Protein 8TG4 (pdb70)

Foldseek 3Di:
DDLVVVLVVVCCCQAPNVVQQQWDADQQRKTQLQSNQNSVCVVPPVPDDSVSVVVSCVPPPWNQWDDDVRIIHGLFDHLDHHDHAFDDDDDDQKWKAKAAPVCVVVCLVANAAQPSGQWRKTWRDPVVNPVVRVVVHQKMKMWIFGVVVCVVVPWDFGHRTPTMTTTRGGHSVRGPDIGIDD

Sequence (182 aa):
HMRVRLSKTLAGILRHHPGRYGVRLTREGWARVSEVVEGLRKAGWSWVEEWHIVGVALHDPKGRYELRNGEIRARYGHSIPVNVEPLPGEPPPILYHGTTEEALPLIMERGIMRGRRLKVHLTSSLEDAVSTGRRHGNLVAVLLVDVECLRRRGLKVERMMSKTVYTVDWVPPECIAEVRRES

B-factor: mean 24.04, std 9.33, range [13.18, 64.24]

Structure (mmCIF, N/CA/C/O backbone):
data_8TG4
#
_entry.id   8TG4
#
_cell.length_a   39.844
_cell.length_b   55.701
_cell.length_c   42.249
_cell.angle_alpha   90.000
_cell.angle_beta   97.790
_cell.angle_gamma   90.000
#
_symmetry.space_group_name_H-M   'P 1 21 1'
#
loop_
_entity.id
_entity.type
_entity.pdbx_description
1 polymer "Probable RNA 2'-phosphotransferase"
2 polymer "RNA (5'-R(*UP*GP*UP*A)-3')"
3 non-polymer 'NITRATE ION'
4 non-polymer 1,2-ETHANEDIOL
5 non-polymer '[(2R,3S,4R,5R)-5-(6-amino-9H-purin-9-yl)-3,4-dihydroxyoxolan-2-yl]methyl [(2R,3R,4R,5R)-3,5-dihydroxy-4-(phosphonooxy)oxolan-2-yl]methyl dihydrogen diphosphate (non-preferred name)'
6 non-polymer 'POTASSIUM ION'
7 non-polymer 'CHLORIDE ION'
8 water water
#
loop_
_atom_site.group_PDB
_atom_site.id
_atom_site.type_symbol
_atom_site.label_atom_id
_atom_site.label_alt_id
_atom_site.label_comp_id
_atom_site.label_asym_id
_atom_site.label_entity_id
_atom_site.label_seq_id
_atom_site.pdbx_PDB_ins_code
_atom_site.Cartn_x
_atom_site.Cartn_y
_atom_site.Cartn_z
_atom_site.occupancy
_atom_site.B_iso_or_equiv
_atom_site.auth_seq_id
_atom_site.auth_comp_id
_atom_site.auth_asym_id
_atom_site.auth_atom_id
_atom_site.pdbx_PDB_model_num
ATOM 1 N N . HIS A 1 20 ? -8.39966 10.43465 -5.39647 0.834 46.07330 0 HIS A N 1
ATOM 2 C CA . HIS A 1 20 ? -7.67150 9.27317 -4.89768 0.834 46.82684 0 HIS A CA 1
ATOM 3 C C . HIS A 1 20 ? -7.12873 8.47404 -6.07298 0.834 48.90723 0 HIS A C 1
ATOM 4 O O . HIS A 1 20 ? -7.45420 8.75213 -7.22709 0.834 50.51985 0 HIS A O 1
ATOM 11 N N . MET A 1 21 ? -6.31591 7.46251 -5.78489 1.000 48.84784 1 MET A N 1
ATOM 12 C CA . MET A 1 21 ? -5.68687 6.67279 -6.84108 1.000 49.49071 1 MET A CA 1
ATOM 13 C C . MET A 1 21 ? -6.54304 5.44955 -7.15324 1.000 44.78659 1 MET A C 1
ATOM 14 O O . MET A 1 21 ? -6.53615 4.45267 -6.41920 1.000 44.42939 1 MET A O 1
ATOM 19 N N . ARG A 1 22 ? -7.27004 5.52624 -8.26962 1.000 40.78507 2 ARG A N 1
ATOM 20 C CA . ARG A 1 22 ? -8.14771 4.43099 -8.66709 1.000 38.95958 2 ARG A CA 1
ATOM 21 C C . ARG A 1 22 ? -7.35060 3.16006 -8.94322 1.000 33.03022 2 ARG A C 1
ATOM 22 O O . ARG A 1 22 ? -7.78439 2.05635 -8.58526 1.000 29.11839 2 ARG A O 1
ATOM 30 N N . VAL A 1 23 ? -6.16615 3.30259 -9.54792 1.000 32.81581 3 VAL A N 1
ATOM 31 C CA . VAL A 1 23 ? -5.35607 2.14254 -9.91710 1.000 32.20139 3 VAL A CA 1
ATOM 32 C C . VAL A 1 23 ? -4.92331 1.35962 -8.67929 1.000 29.52136 3 VAL A C 1
ATOM 33 O O . VAL A 1 23 ? -4.96486 0.12132 -8.66776 1.000 26.83007 3 VAL A O 1
ATOM 37 N N . ARG A 1 24 ? -4.51502 2.06438 -7.61525 1.000 29.66410 4 ARG A N 1
ATOM 38 C CA . ARG A 1 24 ? -4.12545 1.38095 -6.38311 1.000 30.22013 4 ARG A CA 1
ATOM 39 C C . ARG A 1 24 ? -5.30268 0.61975 -5.77642 1.000 25.40564 4 ARG A C 1
ATOM 40 O O . ARG A 1 24 ? -5.16949 -0.55328 -5.39643 1.000 24.69315 4 ARG A O 1
ATOM 48 N N . LEU A 1 25 ? -6.47445 1.26249 -5.69147 1.000 22.17520 5 LEU A N 1
ATOM 49 C CA . LEU A 1 25 ? -7.65005 0.56841 -5.16501 1.000 19.71095 5 LEU A CA 1
ATOM 50 C C . LEU A 1 25 ? -8.04425 -0.61143 -6.05341 1.000 18.59871 5 LEU A C 1
ATOM 51 O O . LEU A 1 25 ? -8.42358 -1.67160 -5.55811 1.000 19.15468 5 LEU A O 1
ATOM 56 N N . SER A 1 26 ? -7.95154 -0.45086 -7.37236 1.000 18.63468 6 SER A N 1
ATOM 57 C CA . SER A 1 26 ? -8.28024 -1.55083 -8.2733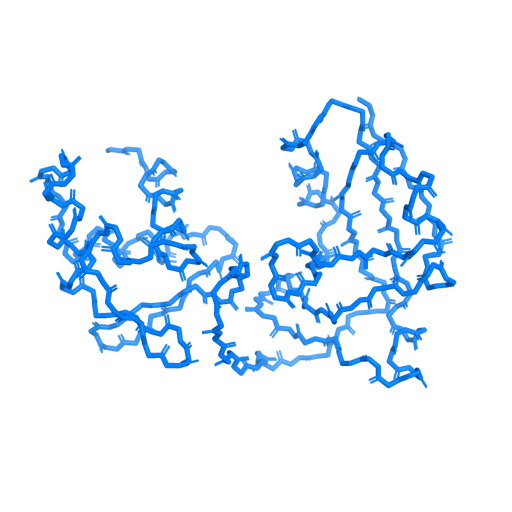0 1.000 17.57136 6 SER A CA 1
ATOM 58 C C . SER A 1 26 ? -7.33278 -2.73617 -8.09508 1.000 18.01436 6 SER A C 1
ATOM 59 O O . SER A 1 26 ? -7.76100 -3.89397 -8.14636 1.000 17.03185 6 SER A O 1
ATOM 62 N N . LYS A 1 27 ? -6.03752 -2.47635 -7.90570 1.000 17.71173 7 LYS A N 1
ATOM 63 C CA . LYS A 1 27 ? -5.10429 -3.58430 -7.70007 1.000 17.96691 7 LYS A CA 1
ATOM 64 C C . LYS A 1 27 ? -5.44577 -4.36064 -6.43495 1.000 18.67084 7 LYS A C 1
ATOM 65 O O . LYS A 1 27 ? -5.44391 -5.59820 -6.42832 1.000 19.21472 7 LYS A O 1
ATOM 71 N N . THR A 1 28 ? -5.76316 -3.64741 -5.35842 1.000 18.98679 8 THR A N 1
ATOM 72 C CA . THR A 1 28 ? -6.18422 -4.31216 -4.13034 1.000 18.84419 8 THR A CA 1
ATOM 73 C C . THR A 1 28 ? -7.47849 -5.09037 -4.34370 1.000 18.41660 8 THR A C 1
ATOM 74 O O . THR A 1 28 ? -7.60829 -6.24305 -3.90187 1.000 19.43483 8 THR A O 1
ATOM 78 N N . LEU A 1 29 ? -8.43927 -4.48455 -5.04098 1.000 16.52466 9 LEU A N 1
ATOM 79 C CA . LEU A 1 29 ? -9.71559 -5.15528 -5.31145 1.000 16.10105 9 LEU A CA 1
ATOM 80 C C . LEU A 1 29 ? -9.51684 -6.43306 -6.12584 1.000 15.67515 9 LEU A C 1
ATOM 81 O O . LEU A 1 29 ? -10.16274 -7.46179 -5.86039 1.000 16.03143 9 LEU A O 1
ATOM 86 N N . ALA A 1 30 ? -8.65924 -6.37502 -7.15601 1.000 15.40010 10 ALA A N 1
ATOM 87 C CA . ALA A 1 30 ? -8.37349 -7.57479 -7.93305 1.000 15.29668 10 ALA A CA 1
ATOM 88 C C . ALA A 1 30 ? -7.81080 -8.67077 -7.03515 1.000 15.72931 10 ALA A C 1
ATOM 89 O O . ALA A 1 30 ? -8.14678 -9.85466 -7.19436 1.000 16.74499 10 ALA A O 1
ATOM 91 N N . GLY A 1 31 ? -6.93706 -8.30037 -6.08856 1.000 16.37778 11 GLY A N 1
ATOM 92 C CA . GLY A 1 31 ? -6.41698 -9.29528 -5.14903 1.000 18.28734 11 GLY A CA 1
ATOM 93 C C . GLY A 1 31 ? -7.51442 -9.93881 -4.31250 1.000 17.43309 11 GLY A C 1
ATOM 94 O O . GLY A 1 31 ? -7.53235 -11.15865 -4.11753 1.000 16.80100 11 GLY A O 1
ATOM 95 N N . ILE A 1 32 ? -8.45988 -9.12566 -3.83059 1.000 16.29782 12 ILE A N 1
ATOM 96 C CA . ILE A 1 32 ? -9.59099 -9.64021 -3.05791 1.000 16.55819 12 ILE A CA 1
ATOM 97 C C . ILE A 1 32 ? -10.41331 -10.62183 -3.88860 1.000 16.06367 12 ILE A C 1
ATOM 98 O O . ILE A 1 32 ? -10.78766 -11.70241 -3.41113 1.000 16.91559 12 ILE A O 1
ATOM 103 N N . LEU A 1 33 ? -10.74684 -10.24007 -5.13259 1.000 14.39874 13 LEU A N 1
ATOM 104 C CA . LEU A 1 33 ? -11.73342 -10.99403 -5.89584 1.000 14.19394 13 LEU A CA 1
ATOM 105 C C . LEU A 1 33 ? -11.11817 -12.18380 -6.61248 1.000 14.42886 13 LEU A C 1
ATOM 106 O O . LEU A 1 33 ? -11.85440 -13.09133 -7.02494 1.000 15.41649 13 LEU A O 1
ATOM 111 N N . ARG A 1 34 ? -9.79093 -12.20009 -6.77718 1.000 14.30610 14 ARG A N 1
ATOM 112 C CA . ARG A 1 34 ? -9.13177 -13.27817 -7.48650 1.000 15.67353 14 ARG A CA 1
ATOM 113 C C . ARG A 1 34 ? -8.36700 -14.23355 -6.58832 1.000 16.60077 14 ARG A C 1
ATOM 114 O O . ARG A 1 34 ? -8.24057 -15.40244 -6.94503 1.000 16.59465 14 ARG A O 1
ATOM 122 N N . HIS A 1 35 ? -7.82060 -13.75679 -5.46090 1.000 17.08067 15 HIS A N 1
ATOM 123 C CA . HIS A 1 35 ? -6.75683 -14.49089 -4.79043 1.000 18.72846 15 HIS A CA 1
ATOM 124 C C . HIS A 1 35 ? -6.98826 -14.72088 -3.29933 1.000 18.61394 15 HIS A C 1
ATOM 125 O O . HIS A 1 35 ? -6.72396 -15.81826 -2.80552 1.000 21.13933 15 HIS A O 1
ATOM 132 N N . HIS A 1 36 ? -7.39624 -13.69457 -2.55456 1.000 18.75093 16 HIS A N 1
ATOM 133 C CA . HIS A 1 36 ? -7.40994 -13.76530 -1.09305 1.000 18.31850 16 HIS A CA 1
ATOM 134 C C . HIS A 1 36 ? -8.61942 -13.01866 -0.53114 1.000 18.76200 16 HIS A C 1
ATOM 135 O O . HIS A 1 36 ? -8.48570 -12.10519 0.29099 1.000 19.20223 16 HIS A O 1
ATOM 142 N N . PRO A 1 37 ? -9.83318 -13.42580 -0.91776 1.000 17.66520 17 PRO A N 1
ATOM 143 C CA . PRO A 1 37 ? -11.02780 -12.72775 -0.39457 1.000 18.79313 17 PRO A CA 1
ATOM 144 C C . PRO A 1 37 ? -11.13383 -12.79727 1.11856 1.000 18.61136 17 PRO A C 1
ATOM 145 O O . PRO A 1 37 ? -11.52909 -11.81365 1.75390 1.000 18.05497 17 PRO A O 1
ATOM 149 N N . GLY A 1 38 ? -10.78599 -13.94134 1.71428 1.000 19.97891 18 GLY A N 1
ATOM 150 C CA . GLY A 1 38 ? -10.92188 -14.09451 3.15248 1.000 20.93603 18 GLY A CA 1
ATOM 151 C C . GLY A 1 38 ? -10.05523 -13.14514 3.96051 1.000 21.29273 18 GLY A C 1
ATOM 152 O O . GLY A 1 38 ? -10.41281 -12.78977 5.08986 1.000 22.91640 18 GLY A O 1
ATOM 153 N N . ARG A 1 39 ? -8.89537 -12.74101 3.42116 1.000 20.44065 19 ARG A N 1
ATOM 154 C CA . ARG A 1 39 ? -8.04433 -11.76242 4.10331 1.000 22.71762 19 ARG A CA 1
ATOM 155 C C . ARG A 1 39 ? -8.70652 -10.40537 4.25623 0.909 21.34340 19 ARG A C 1
ATOM 156 O O . ARG A 1 39 ? -8.22323 -9.57707 5.04569 0.761 21.86417 19 ARG A O 1
ATOM 164 N N . TYR A 1 40 ? -9.78498 -10.15435 3.51769 1.000 21.15557 20 TYR A N 1
ATOM 165 C CA . TYR A 1 40 ? -10.52870 -8.90909 3.62369 1.000 20.54990 20 TYR A CA 1
ATOM 166 C C . TYR A 1 40 ? -11.95777 -9.15170 4.08625 1.000 20.99327 20 TYR A C 1
ATOM 167 O O . TYR A 1 40 ? -12.82618 -8.30195 3.88862 1.000 21.74864 20 TYR A O 1
ATOM 176 N N . GLY A 1 41 ? -12.21749 -10.29676 4.71247 1.000 21.28614 21 GLY A N 1
ATOM 177 C CA . GLY A 1 41 ? -13.53943 -10.56731 5.24860 1.000 21.47873 21 GLY A CA 1
ATOM 178 C C . GLY A 1 41 ? -14.59969 -10.86179 4.21474 1.000 21.52289 21 GLY A C 1
ATOM 179 O O . GLY A 1 41 ? -15.78599 -10.60136 4.45812 1.000 24.07732 21 GLY A O 1
ATOM 180 N N . VAL A 1 42 ? -14.21190 -11.40966 3.06729 1.000 20.05170 22 VAL A N 1
ATOM 181 C CA . VAL A 1 42 ? -15.11353 -11.64234 1.94166 1.000 19.62781 22 VAL A CA 1
ATOM 182 C C . VAL A 1 42 ? -15.21393 -13.14531 1.69674 1.000 20.30228 22 VAL A C 1
ATOM 183 O O . VAL A 1 42 ? -14.18831 -13.83479 1.64172 1.000 20.38213 22 VAL A O 1
ATOM 187 N N . ARG A 1 43 ? -16.43952 -13.63843 1.51296 1.000 22.44347 23 ARG A N 1
ATOM 188 C CA . ARG A 1 43 ? -16.71200 -14.97165 0.97187 1.000 23.87399 23 ARG A CA 1
ATOM 189 C C . ARG A 1 43 ? -17.30513 -14.83644 -0.42382 1.000 23.86301 23 ARG A C 1
ATOM 190 O O . ARG A 1 43 ? -18.28921 -14.11683 -0.61318 1.000 29.21249 23 ARG A O 1
ATOM 198 N N . LEU A 1 44 ? -16.72764 -15.54060 -1.38922 1.000 19.37747 24 LEU A N 1
ATOM 199 C CA . LEU A 1 44 ? -17.23192 -15.52597 -2.75084 1.000 19.04168 24 LEU A CA 1
ATOM 200 C C . LEU A 1 44 ? -18.18853 -16.69087 -2.95673 1.000 20.29233 24 LEU A C 1
ATOM 201 O O . LEU A 1 44 ? -18.02291 -17.76566 -2.36762 1.000 22.76323 24 LEU A O 1
ATOM 206 N N . THR A 1 45 ? -19.18498 -16.47936 -3.81574 1.000 18.95322 25 THR A N 1
ATOM 207 C CA . THR A 1 45 ? -19.96366 -17.61256 -4.29064 1.000 19.57371 25 THR A CA 1
ATOM 208 C C . THR A 1 45 ? -19.10728 -18.45132 -5.23718 1.000 18.61969 25 THR A C 1
ATOM 209 O O . THR A 1 45 ? -18.00327 -18.04692 -5.63997 1.000 19.52407 25 THR A O 1
ATOM 213 N N . ARG A 1 46 ? -19.63454 -19.61784 -5.64057 1.000 19.51967 26 ARG A N 1
ATOM 214 C CA . ARG A 1 46 ? -18.85447 -20.45223 -6.55130 1.000 19.95493 26 ARG A CA 1
ATOM 215 C C . ARG A 1 46 ? -18.72365 -19.84028 -7.94517 1.000 19.21056 26 ARG A C 1
ATOM 216 O O . ARG A 1 46 ? -17.87653 -20.28834 -8.72333 1.000 21.20939 26 ARG A O 1
ATOM 224 N N . GLU A 1 47 ? -19.51537 -18.82083 -8.26502 1.000 19.07607 27 GLU A N 1
ATOM 225 C CA . GLU A 1 47 ? -19.38027 -18.08470 -9.50961 1.000 20.24553 27 GLU A CA 1
ATOM 226 C C . GLU A 1 47 ? -18.51380 -16.83347 -9.32990 1.000 18.61191 27 GLU A C 1
ATOM 227 O O . GLU A 1 47 ? -18.40630 -16.02320 -10.25344 1.000 19.80411 27 GLU A O 1
ATOM 233 N N . GLY A 1 48 ? -17.90041 -16.66246 -8.15606 1.000 17.46994 28 GLY A N 1
ATOM 234 C CA . GLY A 1 48 ? -16.95040 -15.59587 -7.92438 1.000 16.28352 28 GLY A CA 1
ATOM 235 C C . GLY A 1 48 ? -17.52965 -14.30648 -7.37467 1.000 15.10099 28 GLY A C 1
ATOM 236 O O . GLY A 1 48 ? -16.78187 -13.33769 -7.20218 1.000 15.87827 28 GLY A O 1
ATOM 237 N N . TRP A 1 49 ? -18.82483 -14.26169 -7.06832 1.000 16.61298 29 TRP A N 1
ATOM 238 C CA . TRP A 1 49 ? -19.45267 -13.00956 -6.66879 1.000 16.44648 29 TRP A CA 1
ATOM 239 C C . TRP A 1 49 ? -19.21144 -12.70431 -5.18812 1.000 15.51982 29 TRP A C 1
ATOM 240 O O . TRP A 1 49 ? -19.37966 -13.57110 -4.32227 1.000 17.98239 29 TRP A O 1
ATOM 251 N N . ALA A 1 50 ? -18.84702 -11.45372 -4.90793 1.000 16.43959 30 ALA A N 1
ATOM 252 C CA . ALA A 1 50 ? -18.73044 -10.92243 -3.55982 1.000 14.93500 30 ALA A CA 1
ATOM 253 C C . ALA A 1 50 ? -19.84578 -9.91292 -3.31575 1.000 16.00764 30 ALA A C 1
ATOM 254 O O . ALA A 1 50 ? -20.24185 -9.17940 -4.21672 1.000 16.67803 30 ALA A O 1
ATOM 256 N N . ARG A 1 51 ? -20.29871 -9.82632 -2.07842 1.000 18.74188 31 ARG A N 1
ATOM 257 C CA . ARG A 1 51 ? -21.17992 -8.73811 -1.67797 1.000 18.85985 31 ARG A CA 1
ATOM 258 C C . ARG A 1 51 ? -20.34136 -7.47233 -1.56882 1.000 17.26067 31 ARG A C 1
ATOM 259 O O . ARG A 1 51 ? -19.31941 -7.45706 -0.86877 1.000 17.86079 31 ARG A O 1
ATOM 267 N N . VAL A 1 52 ? -20.73880 -6.42067 -2.28887 1.000 18.29413 32 VAL A N 1
ATOM 268 C CA . VAL A 1 52 ? -19.98001 -5.17235 -2.23832 1.000 17.06118 32 VAL A CA 1
ATOM 269 C C . VAL A 1 52 ? -19.84412 -4.67168 -0.80368 1.000 17.80116 32 VAL A C 1
ATOM 270 O O . VAL A 1 52 ? -18.79351 -4.13406 -0.41744 1.000 18.15344 32 VAL A O 1
ATOM 274 N N . SER A 1 53 ? -20.89572 -4.83996 0.01172 1.000 19.80493 33 SER A N 1
ATOM 275 C CA . SER A 1 53 ? -20.83416 -4.38374 1.39539 1.000 20.55489 33 SER A CA 1
ATOM 276 C C . SER A 1 53 ? -19.68572 -5.04130 2.16432 1.000 21.38089 33 SER A C 1
ATOM 277 O O . SER A 1 53 ? -19.00675 -4.37984 2.95877 1.000 23.08355 33 SER A O 1
ATOM 280 N N . GLU A 1 54 ? -19.43971 -6.33594 1.92763 1.000 20.94158 34 GLU A N 1
ATOM 281 C CA . GLU A 1 54 ? -18.32943 -7.02886 2.58750 1.000 20.11129 34 GLU A CA 1
ATOM 282 C C . GLU A 1 54 ? -16.98469 -6.52590 2.08180 1.000 17.99041 34 GLU A C 1
ATOM 283 O O . GLU A 1 54 ? -16.02905 -6.38314 2.85781 1.000 18.15173 34 GLU A O 1
ATOM 289 N N . VAL A 1 55 ? -16.87956 -6.27340 0.78058 1.000 18.34478 35 VAL A N 1
ATOM 290 C CA . VAL A 1 55 ? -15.64353 -5.72792 0.22342 1.000 17.40457 35 VAL A CA 1
ATOM 291 C C . VAL A 1 55 ? -15.34882 -4.37783 0.85562 1.000 18.69044 35 VAL A C 1
ATOM 292 O O . VAL A 1 55 ? -14.20721 -4.07534 1.23566 1.000 19.39584 35 VAL A O 1
ATOM 296 N N . VAL A 1 56 ? -16.37856 -3.53376 0.93945 1.000 17.67627 36 VAL A N 1
ATOM 297 C CA . VAL A 1 56 ? -16.22777 -2.20346 1.52627 1.000 18.43978 36 VAL A CA 1
ATOM 298 C C . VAL A 1 56 ? -15.69109 -2.29718 2.94964 1.000 19.02522 36 VAL A C 1
ATOM 299 O O . VAL A 1 56 ? -14.71979 -1.62256 3.30524 1.000 19.74701 36 VAL A O 1
ATOM 303 N N . GLU A 1 57 ? -16.31961 -3.12277 3.78874 1.000 19.53563 37 GLU A N 1
ATOM 304 C CA . GLU A 1 57 ? -15.88151 -3.19816 5.18278 1.000 22.70725 37 GLU A CA 1
ATOM 305 C C . GLU A 1 57 ? -14.45010 -3.70566 5.30394 1.000 22.35487 37 GLU A C 1
ATOM 306 O O . GLU A 1 57 ? -13.67231 -3.20788 6.13504 1.000 22.61880 37 GLU A O 1
ATOM 312 N N . GLY A 1 58 ? -14.07397 -4.68611 4.48508 1.000 20.72688 38 GLY A N 1
ATOM 313 C CA . GLY A 1 58 ? -12.71722 -5.20629 4.57553 1.000 20.87552 38 GLY A CA 1
ATOM 314 C C . GLY A 1 58 ? -11.68755 -4.16432 4.17765 1.000 22.07031 38 GLY A C 1
ATOM 315 O O . GLY A 1 58 ? -10.64638 -4.02091 4.82760 1.000 22.92571 38 GLY A O 1
ATOM 316 N N . LEU A 1 59 ? -11.96904 -3.40893 3.11198 1.000 21.04529 39 LEU A N 1
ATOM 317 C CA . LEU A 1 59 ? -11.03886 -2.36799 2.69642 1.000 19.77095 39 LEU A CA 1
ATOM 318 C C . LEU A 1 59 ? -10.92619 -1.30230 3.76860 1.000 20.87293 39 LEU A C 1
ATOM 319 O O . LEU A 1 59 ? -9.82600 -0.81207 4.05392 1.000 21.82103 39 LEU A O 1
ATOM 324 N N . ARG A 1 60 ? -12.05876 -0.91375 4.35914 1.000 20.81727 40 ARG A N 1
ATOM 325 C CA . ARG A 1 60 ? -12.01335 0.11694 5.38805 1.000 23.85552 40 ARG A CA 1
ATOM 326 C C . ARG A 1 60 ? -11.17961 -0.33780 6.57275 1.000 26.71873 40 ARG A C 1
ATOM 327 O O . ARG A 1 60 ? -10.39417 0.44508 7.12252 1.000 27.90991 40 ARG A O 1
ATOM 335 N N . LYS A 1 61 ? -11.32185 -1.60399 6.97207 1.000 29.01972 41 LYS A N 1
ATOM 336 C CA . LYS A 1 61 ? -10.52026 -2.11332 8.07578 1.000 31.66446 41 LYS A CA 1
ATOM 337 C C . LYS A 1 61 ? -9.04110 -2.17422 7.72455 1.000 31.573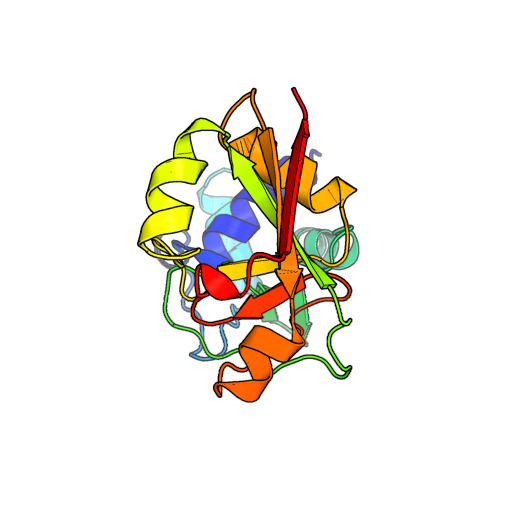37 41 LYS A C 1
ATOM 338 O O . LYS A 1 61 ? -8.18926 -2.10737 8.62168 1.000 33.55629 41 LYS A O 1
ATOM 344 N N . ALA A 1 62 ? -8.71710 -2.32115 6.44764 1.000 32.04007 42 ALA A N 1
ATOM 345 C CA . ALA A 1 62 ? -7.33254 -2.33782 5.99889 1.000 32.89394 42 ALA A CA 1
ATOM 346 C C . ALA A 1 62 ? -6.76668 -0.93669 5.80066 1.000 35.80570 42 ALA A C 1
ATOM 347 O O . ALA A 1 62 ? -5.65791 -0.80212 5.27425 1.000 38.96526 42 ALA A O 1
ATOM 349 N N . GLY A 1 63 ? -7.49718 0.10911 6.18387 1.000 35.40227 43 GLY A N 1
ATOM 350 C CA . GLY A 1 63 ? -6.98978 1.46685 6.13165 1.000 35.25132 43 GLY A CA 1
ATOM 351 C C . GLY A 1 63 ? -7.54796 2.33658 5.02208 1.000 33.11787 43 GLY A C 1
ATOM 352 O O . GLY A 1 63 ? -7.20621 3.52194 4.96321 1.000 34.61156 43 GLY A O 1
ATOM 353 N N . TRP A 1 64 ? -8.36885 1.78190 4.12975 1.000 29.99747 44 TRP A N 1
ATOM 354 C CA . TRP A 1 64 ? -9.01777 2.55403 3.07274 1.000 26.64675 44 TRP A CA 1
ATOM 355 C C . TRP A 1 64 ? -10.22959 3.26299 3.68224 1.000 25.83878 44 TRP A C 1
ATOM 356 O O . TRP A 1 64 ? -11.38651 2.94374 3.40745 1.000 24.08469 44 TRP A O 1
ATOM 367 N N . SER A 1 65 ? -9.94069 4.24982 4.53421 1.000 29.53177 45 SER A N 1
ATOM 368 C CA . SER A 1 65 ? -10.93258 4.74497 5.48586 1.000 31.72089 45 SER A CA 1
ATOM 369 C C . SER A 1 65 ? -12.06021 5.53633 4.83653 1.000 30.89056 45 SER A C 1
ATOM 370 O O . SER A 1 65 ? -13.05603 5.83102 5.50946 1.000 34.67019 45 SER A O 1
ATOM 373 N N . TRP A 1 66 ? -11.91642 5.92213 3.57683 1.000 28.06685 46 TRP A N 1
ATOM 374 C CA . TRP A 1 66 ? -12.92702 6.69076 2.85650 1.000 27.74432 46 TRP A CA 1
ATOM 375 C C . TRP A 1 66 ? -13.83041 5.84165 1.96225 1.000 25.41916 46 TRP A C 1
ATOM 376 O O . TRP A 1 66 ? -14.82137 6.35758 1.42707 1.000 26.08883 46 TRP A O 1
ATOM 387 N N . VAL A 1 67 ? -13.51125 4.56751 1.76745 1.000 21.73920 47 VAL A N 1
ATOM 388 C CA . VAL A 1 67 ? -14.16669 3.78974 0.72661 1.000 20.39145 47 VAL A CA 1
ATOM 389 C C . VAL A 1 67 ? -15.60028 3.44794 1.12749 1.000 19.91135 47 VAL A C 1
ATOM 390 O O . VAL A 1 67 ? -15.88205 3.05864 2.27478 1.000 20.43292 47 VAL A O 1
ATOM 394 N N . GLU A 1 68 ? -16.51804 3.59810 0.17237 1.000 19.22009 48 GLU A N 1
ATOM 395 C CA . GLU A 1 68 ? -17.89560 3.16317 0.28562 1.000 18.71234 48 GLU A CA 1
ATOM 396 C C . GLU A 1 68 ? -18.28225 2.39636 -0.97555 1.000 19.23651 48 GLU A C 1
ATOM 397 O O . GLU A 1 68 ? -17.48979 2.26666 -1.91685 1.000 17.98375 48 GLU A O 1
ATOM 403 N N . GLU A 1 69 ? -19.53024 1.91419 -1.01100 1.000 17.73194 49 GLU A N 1
ATOM 404 C CA . GLU A 1 69 ? -20.01992 1.22207 -2.19729 1.000 18.35669 49 GLU A CA 1
ATOM 405 C C . GLU A 1 69 ? -19.77070 2.02339 -3.46291 1.000 17.13701 49 GLU A C 1
ATOM 406 O O . GLU A 1 69 ? -19.31815 1.47169 -4.46828 1.000 17.96802 49 GLU A O 1
ATOM 412 N N . TRP A 1 70 ? -20.02902 3.32527 -3.42133 1.000 17.73552 50 TRP A N 1
ATOM 413 C CA . TRP A 1 70 ? -19.86340 4.16608 -4.60404 1.000 18.78039 50 TRP A CA 1
ATOM 414 C C . TRP A 1 70 ? -18.47927 3.99118 -5.21491 1.000 18.29467 50 TRP A C 1
ATOM 415 O O . TRP A 1 70 ? -18.33487 3.91259 -6.44296 1.000 18.49116 50 TRP A O 1
ATOM 426 N N . HIS A 1 71 ? -17.43789 3.94079 -4.37911 1.000 19.50588 51 HIS A N 1
ATOM 427 C CA . HIS A 1 71 ? -16.07785 3.86786 -4.91878 1.000 17.93217 51 HIS A CA 1
ATOM 428 C C . HIS A 1 71 ? -15.76834 2.50821 -5.52167 1.000 17.35628 51 HIS A C 1
ATOM 429 O O . HIS A 1 71 ? -15.05594 2.41874 -6.52586 1.000 17.91894 51 HIS A O 1
ATOM 436 N N . ILE A 1 72 ? -16.24676 1.43907 -4.89746 1.000 16.97859 52 ILE A N 1
ATOM 437 C CA . ILE A 1 72 ? -15.98649 0.09524 -5.41201 1.000 17.88518 52 ILE A CA 1
ATOM 438 C C . ILE A 1 72 ? -16.69756 -0.10674 -6.74264 1.000 16.59839 52 ILE A C 1
ATOM 439 O O . ILE A 1 72 ? -16.11877 -0.62655 -7.70638 1.000 16.79783 52 ILE A O 1
ATOM 444 N N . VAL A 1 73 ? -17.96160 0.29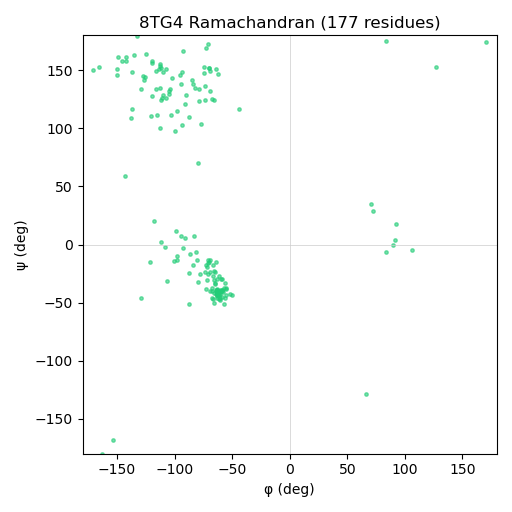805 -6.81076 1.000 17.71116 53 VAL A N 1
ATOM 445 C CA . VAL A 1 73 ? -18.70182 0.26089 -8.06438 1.000 16.13860 53 VAL A CA 1
ATOM 446 C C . VAL A 1 73 ? -18.00237 1.11435 -9.11355 1.000 16.24434 53 VAL A C 1
ATOM 447 O O . VAL A 1 73 ? -17.88035 0.71555 -10.27606 1.000 17.06570 53 VAL A O 1
ATOM 451 N N . GLY A 1 74 ? -17.46740 2.26943 -8.70491 1.000 16.40661 54 GLY A N 1
ATOM 452 C CA . GLY A 1 74 ? -16.75035 3.12007 -9.65117 1.000 17.64385 54 GLY A CA 1
ATOM 453 C C . GLY A 1 74 ? -15.50300 2.47126 -10.22201 1.000 17.28606 54 GLY A C 1
ATOM 454 O O . GLY A 1 74 ? -15.21159 2.61685 -11.40677 1.000 17.69084 54 GLY A O 1
ATOM 455 N N . VAL A 1 75 ? -14.74704 1.75039 -9.38978 1.000 17.07899 55 VAL A N 1
ATOM 456 C CA . VAL A 1 75 ? -13.58744 1.01588 -9.89483 1.000 16.96106 55 VAL A CA 1
ATOM 457 C C . VAL A 1 75 ? -14.01848 0.07115 -11.00994 1.000 17.23199 55 VAL A C 1
ATOM 458 O O . VAL A 1 75 ? -13.39198 -0.00461 -12.06161 1.000 18.89107 55 VAL A O 1
ATOM 462 N N . ALA A 1 76 ? -15.10285 -0.67071 -10.79425 1.000 16.23501 56 ALA A N 1
ATOM 463 C CA . ALA A 1 76 ? -15.56726 -1.59970 -11.81816 1.000 17.14849 56 ALA A CA 1
ATOM 464 C C . ALA A 1 76 ? -15.98896 -0.86176 -13.08670 1.000 16.71876 56 ALA A C 1
ATOM 465 O O . ALA A 1 76 ? -15.61473 -1.25772 -14.19277 1.000 18.38694 56 ALA A O 1
ATOM 467 N N . LEU A 1 77 ? -16.73091 0.23822 -12.95256 1.000 15.78142 57 LEU A N 1
ATOM 468 C CA . LEU A 1 77 ? -17.26406 0.92887 -14.12909 1.000 15.67186 57 LEU A CA 1
ATOM 469 C C . LEU A 1 77 ? -16.18008 1.64682 -14.90512 1.000 17.00233 57 LEU A C 1
ATOM 470 O O . LEU A 1 77 ? -16.29185 1.78985 -16.12715 1.000 20.46617 57 LEU A O 1
ATOM 475 N N . HIS A 1 78 ? -15.14060 2.11290 -14.22617 1.000 17.15151 58 HIS A N 1
ATOM 476 C CA . HIS A 1 78 ? -14.08456 2.86598 -14.87526 1.000 18.13888 58 HIS A CA 1
ATOM 477 C C . HIS A 1 78 ? -12.93566 1.99347 -15.32547 1.000 17.75958 58 HIS A C 1
ATOM 478 O O . HIS A 1 78 ? -12.01021 2.50627 -15.95717 1.000 21.09225 58 HIS A O 1
ATOM 485 N N . ASP A 1 79 ? -12.97301 0.70331 -15.03793 1.000 16.87470 59 ASP A N 1
ATOM 486 C CA . ASP A 1 79 ? -11.84918 -0.15157 -15.35378 1.000 17.52158 59 ASP A CA 1
ATOM 487 C C . ASP A 1 79 ? -11.70501 -0.21087 -16.86685 1.000 17.72677 59 ASP A C 1
ATOM 488 O O . ASP A 1 79 ? -12.68033 -0.54539 -17.56593 1.000 19.58542 59 ASP A O 1
ATOM 493 N N . PRO A 1 80 ? -10.53698 0.13283 -17.41518 1.000 18.99333 60 PRO A N 1
ATOM 494 C CA . PRO A 1 80 ? -10.38969 0.18411 -18.87841 1.000 22.02464 60 PRO A CA 1
ATOM 495 C C . PRO A 1 80 ? -10.51201 -1.16106 -19.56482 1.000 22.32319 60 PRO A C 1
ATOM 496 O O . PRO A 1 80 ? -10.76605 -1.20072 -20.77636 1.000 27.54540 60 PRO A O 1
ATOM 500 N N . LYS A 1 81 ? -10.28033 -2.25313 -18.84627 1.000 22.91884 61 LYS A N 1
ATOM 501 C CA . LYS A 1 81 ? -10.20608 -3.60252 -19.38802 1.000 23.16563 61 LYS A CA 1
ATOM 502 C C . LYS A 1 81 ? -11.50895 -4.38647 -19.21975 1.000 21.07807 61 LYS A C 1
ATOM 503 O O . LYS A 1 81 ? -11.65770 -5.45247 -19.82717 1.000 21.54786 61 LYS A O 1
ATOM 509 N N . GLY A 1 82 ? -12.44950 -3.91786 -18.40442 1.000 19.21361 62 GLY A N 1
ATOM 510 C CA . GLY A 1 82 ? -13.54588 -4.82140 -18.05210 1.000 18.11154 62 GLY A CA 1
ATOM 511 C C . GLY A 1 82 ? -13.14472 -5.96650 -17.13299 1.000 17.32470 62 GLY A C 1
ATOM 512 O O . GLY A 1 82 ? -13.69791 -7.06660 -17.24142 1.000 18.11910 62 GLY A O 1
ATOM 513 N N . ARG A 1 83 ? -12.21172 -5.72651 -16.20353 1.000 15.48868 63 ARG A N 1
ATOM 514 C CA . ARG A 1 83 ? -11.79970 -6.76462 -15.25700 1.000 15.14258 63 ARG A CA 1
ATOM 515 C C . ARG A 1 83 ? -12.96502 -7.25589 -14.40916 1.000 15.13041 63 ARG A C 1
ATOM 516 O O . ARG A 1 83 ? -12.94685 -8.39204 -13.93679 1.000 14.97865 63 ARG A O 1
ATOM 524 N N . TYR A 1 84 ? -13.94070 -6.39402 -14.15000 1.000 14.36865 64 TYR A N 1
ATOM 525 C CA . TYR A 1 84 ? -14.94226 -6.64926 -13.12635 1.000 14.45595 64 TYR A CA 1
ATOM 526 C C . TYR A 1 84 ? -16.32357 -6.68206 -13.74153 1.000 14.77203 64 TYR A C 1
ATOM 527 O O . TYR A 1 84 ? -16.58263 -6.05618 -14.77415 1.000 17.26211 64 TYR A O 1
ATOM 536 N N . GLU A 1 85 ? -17.23378 -7.37665 -13.05318 1.000 14.18775 65 GLU A N 1
ATOM 537 C CA . GLU A 1 85 ? -18.64427 -7.39439 -13.41323 1.000 14.17592 65 GLU A CA 1
ATOM 538 C C . GLU A 1 85 ? -19.44188 -7.00716 -12.17817 1.000 13.56296 65 GLU A C 1
ATOM 539 O O . GLU A 1 85 ? -19.08810 -7.40229 -11.05807 1.000 14.54974 65 GLU A O 1
ATOM 545 N N . LEU A 1 86 ? -20.51204 -6.22577 -12.38046 1.000 15.06701 66 LEU A N 1
ATOM 546 C CA . LEU A 1 86 ? -21.42377 -5.83005 -11.31581 1.000 15.70840 66 LEU A CA 1
ATOM 547 C C . LEU A 1 86 ? -22.81980 -6.39129 -11.57633 1.000 17.53391 66 LEU A C 1
ATOM 548 O O . LEU A 1 86 ? -23.24393 -6.54654 -12.72688 1.000 19.62255 66 LEU A O 1
ATOM 553 N N . ARG A 1 87 ? -23.53809 -6.67521 -10.49090 1.000 17.94441 67 ARG A N 1
ATOM 554 C CA . ARG A 1 87 ? -24.98786 -6.84060 -10.50186 1.000 18.77421 67 ARG A CA 1
ATOM 555 C C . ARG A 1 87 ? -25.46110 -6.38619 -9.12479 1.000 19.68532 67 ARG A C 1
ATOM 556 O O . ARG A 1 87 ? -24.64974 -6.24354 -8.21565 1.000 23.54038 67 ARG A O 1
ATOM 564 N N . ASN A 1 88 ? -26.75387 -6.07746 -8.97794 1.000 22.81603 68 ASN A N 1
ATOM 565 C CA . ASN A 1 88 ? -27.19915 -5.38661 -7.75375 1.000 25.75292 68 ASN A CA 1
ATOM 566 C C . ASN A 1 88 ? -26.58659 -5.96678 -6.48404 1.000 27.83958 68 ASN A C 1
ATOM 567 O O . ASN A 1 88 ? -26.79561 -7.14218 -6.15809 1.000 30.82035 68 ASN A O 1
ATOM 572 N N . GLY A 1 89 ? -25.79886 -5.15085 -5.77922 1.000 27.20950 69 GLY A N 1
ATOM 573 C CA . GLY A 1 89 ? -25.22320 -5.56116 -4.51195 1.000 27.11107 69 GLY A CA 1
ATOM 574 C C . GLY A 1 89 ? -23.94181 -6.37234 -4.58638 1.000 21.96242 69 GLY A C 1
ATOM 575 O O . GLY A 1 89 ? -23.34909 -6.65252 -3.53311 1.000 21.94855 69 GLY A O 1
ATOM 576 N N . GLU A 1 90 ? -23.49794 -6.77538 -5.77721 1.000 17.86422 70 GLU A N 1
ATOM 577 C CA . GLU A 1 90 ? -22.40078 -7.71975 -5.88961 1.000 17.07011 70 GLU A CA 1
ATOM 578 C C . GLU A 1 90 ? -21.39974 -7.29077 -6.95583 1.000 14.00229 70 GLU A C 1
ATOM 579 O O . GLU A 1 90 ? -21.68872 -6.47684 -7.84243 1.000 15.73596 70 GLU A O 1
ATOM 585 N N . ILE A 1 91 ? -20.21927 -7.89993 -6.87073 1.000 14.50391 71 ILE A N 1
ATOM 586 C CA . ILE A 1 91 ? -19.12254 -7.63734 -7.79785 1.000 13.54888 71 ILE A CA 1
ATOM 587 C C . ILE A 1 91 ? -18.30787 -8.91711 -7.91453 1.000 14.04765 71 ILE A C 1
ATOM 588 O O . ILE A 1 91 ? -18.15827 -9.66916 -6.95252 1.000 14.97267 71 ILE A O 1
ATOM 593 N N . ARG A 1 92 ? -17.76023 -9.16606 -9.10250 1.000 13.77700 72 ARG A N 1
ATOM 594 C CA . ARG A 1 92 ? -16.80347 -10.25390 -9.23768 1.000 13.74618 72 ARG A CA 1
ATOM 595 C C . ARG A 1 92 ? -15.70576 -9.84137 -10.20551 1.000 13.18008 72 ARG A C 1
ATOM 596 O O . ARG A 1 92 ? -15.87067 -8.92193 -11.01930 1.000 14.43061 72 ARG A O 1
ATOM 604 N N . ALA A 1 93 ? -14.58403 -10.54994 -10.12735 1.000 13.82034 73 ALA A N 1
ATOM 605 C CA . ALA A 1 93 ? -13.61000 -10.50590 -11.21182 1.000 13.38726 73 ALA A CA 1
ATOM 606 C C . ALA A 1 93 ? -14.02550 -11.49735 -12.29887 1.000 13.89315 73 ALA A C 1
ATOM 607 O O . ALA A 1 93 ? -14.43984 -12.62181 -12.00279 1.000 14.57510 73 ALA A O 1
ATOM 609 N N . ARG A 1 94 ? -13.90214 -11.07865 -13.56878 1.000 13.52247 74 ARG A N 1
ATOM 610 C CA . ARG A 1 94 ? -14.25446 -11.95362 -14.68437 1.000 14.58126 74 ARG A CA 1
ATOM 611 C C . ARG A 1 94 ? -13.24529 -13.07755 -14.91991 1.000 13.98349 74 ARG A C 1
ATOM 612 O O . ARG A 1 94 ? -13.59198 -14.08289 -15.55134 1.000 15.62405 74 ARG A O 1
ATOM 620 N N . TYR A 1 95 ? -12.00151 -12.90717 -14.48992 1.000 13.73474 75 TYR A N 1
ATOM 621 C CA . TYR A 1 95 ? -10.93125 -13.84270 -14.82054 1.000 13.58906 75 TYR A CA 1
ATOM 622 C C . TYR A 1 95 ? -9.78445 -13.59807 -13.83726 1.000 13.45375 75 TYR A C 1
ATOM 623 O O . TYR A 1 95 ? -9.86399 -12.74118 -12.94445 1.000 14.42790 75 TYR A O 1
ATOM 632 N N . GLY A 1 96 ? -8.70784 -14.37657 -13.99846 1.000 13.66555 76 GLY A N 1
ATOM 633 C CA . GLY A 1 96 ? -7.49139 -14.12257 -13.26930 1.000 15.39683 76 GLY A CA 1
ATOM 634 C C . GLY A 1 96 ? -7.39621 -14.81483 -11.93959 1.000 15.14612 76 GLY A C 1
ATOM 635 O O . GLY A 1 96 ? -6.36849 -14.66508 -11.25685 1.000 15.28795 76 GLY A O 1
ATOM 636 N N . HIS A 1 97 ? -8.42174 -15.57512 -11.55944 1.000 14.79382 77 HIS A N 1
ATOM 637 C CA . HIS A 1 97 ? -8.51292 -16.13382 -10.22031 1.000 14.83573 77 HIS A CA 1
ATOM 638 C C . HIS A 1 97 ? -7.46133 -17.21468 -10.00014 1.000 15.08644 77 HIS A C 1
ATOM 639 O O . HIS A 1 97 ? -7.12453 -17.98561 -10.90347 1.000 16.65628 77 HIS A O 1
ATOM 646 N N . SER A 1 98 ? -7.02452 -17.34273 -8.74423 1.000 16.15727 78 SER A N 1
ATOM 647 C CA . SER A 1 98 ? -6.27771 -18.51226 -8.28937 1.000 18.69472 78 SER A CA 1
ATOM 648 C C . SER A 1 98 ? -7.07782 -19.33711 -7.29809 1.000 22.53486 78 SER A C 1
ATOM 649 O O . SER A 1 98 ? -6.55767 -20.32213 -6.77509 1.000 27.50180 78 SER A O 1
ATOM 652 N N . ILE A 1 99 ? -8.31303 -18.94239 -7.00848 1.000 23.15945 79 ILE A N 1
ATOM 653 C CA . ILE A 1 99 ? -9.20717 -19.71933 -6.15130 1.000 25.61641 79 ILE A CA 1
ATOM 654 C C . ILE A 1 99 ? -10.32884 -20.24642 -7.03882 1.000 23.93613 79 ILE A C 1
ATOM 655 O O . ILE A 1 99 ? -10.65977 -19.60364 -8.04968 1.000 23.94823 79 ILE A O 1
ATOM 660 N N . PRO A 1 100 ? -10.93996 -21.38928 -6.71516 1.000 25.00548 80 PRO A N 1
ATOM 661 C CA . PRO A 1 100 ? -11.91663 -21.99504 -7.63996 1.000 25.52113 80 PRO A CA 1
ATOM 662 C C . PRO A 1 100 ? -13.17942 -21.15744 -7.79480 1.000 23.53780 80 PRO A C 1
ATOM 663 O O . PRO A 1 100 ? -13.84554 -20.82016 -6.81412 1.000 26.24354 80 PRO A O 1
ATOM 667 N N . VAL A 1 101 ? -13.49454 -20.82367 -9.05065 1.000 21.75952 81 VAL A N 1
ATOM 668 C CA . VAL A 1 101 ? -14.73145 -20.14760 -9.42681 1.000 21.95606 81 VAL A CA 1
ATOM 669 C C . VAL A 1 101 ? -15.13826 -20.66719 -10.80304 1.000 22.89197 81 VAL A C 1
ATOM 670 O O . VAL A 1 101 ? -14.31053 -21.16613 -11.56815 1.000 24.32857 81 VAL A O 1
ATOM 674 N N . ASN A 1 102 ? -16.42198 -20.53624 -11.12090 1.000 22.95478 82 ASN A N 1
ATOM 675 C CA . ASN A 1 102 ? -16.97024 -20.86309 -12.43557 1.000 23.12687 82 ASN A CA 1
ATOM 676 C C . ASN A 1 102 ? -17.59331 -19.58599 -12.97669 1.000 22.65009 82 ASN A C 1
ATOM 677 O O . ASN A 1 102 ? -18.63461 -19.14933 -12.47671 1.000 25.23890 82 ASN A O 1
ATOM 682 N N . VAL A 1 103 ? -16.98573 -18.99933 -14.00413 1.000 22.13058 83 VAL A N 1
ATOM 683 C CA . VAL A 1 103 ? -17.51072 -17.79312 -14.64831 1.000 21.82520 83 VAL A CA 1
ATOM 684 C C . VAL A 1 103 ? -17.99502 -18.16616 -16.04294 1.000 23.01989 83 VAL A C 1
ATOM 685 O O . VAL A 1 103 ? -17.24346 -18.74377 -16.83243 1.000 23.34482 83 VAL A O 1
ATOM 689 N N . GLU A 1 104 ? -19.24508 -17.84538 -16.34735 1.000 23.22758 84 GLU A N 1
ATOM 690 C CA . GLU A 1 104 ? -19.77032 -18.18070 -17.65855 1.000 25.26904 84 GLU A CA 1
ATOM 691 C C . GLU A 1 104 ? -19.17939 -17.24005 -18.70940 1.000 25.64884 84 GLU A C 1
ATOM 692 O O . GLU A 1 104 ? -18.87105 -16.08670 -18.41138 1.000 26.46717 84 GLU A O 1
ATOM 698 N N . PRO A 1 105 ? -18.97504 -17.72249 -19.93235 1.000 25.96273 85 PRO A N 1
ATOM 699 C CA . PRO A 1 105 ? -18.35165 -16.88181 -20.96484 1.000 24.32267 85 PRO A CA 1
ATOM 700 C C . PRO A 1 105 ? -19.25220 -15.75342 -21.43611 1.000 24.58716 85 PRO A C 1
ATOM 701 O O . PRO A 1 105 ? -20.49043 -15.84341 -21.41162 1.000 26.38751 85 PRO A O 1
ATOM 705 N N . LEU A 1 106 ? -18.60018 -14.67313 -21.86798 1.000 24.21326 86 LEU A N 1
ATOM 706 C CA . LEU A 1 106 ? -19.28679 -13.63004 -22.60475 1.000 24.92587 86 LEU A CA 1
ATOM 707 C C . LEU A 1 106 ? -19.56611 -14.11523 -24.02036 1.000 25.76739 86 LEU A C 1
ATOM 708 O O . LEU A 1 106 ? -18.82721 -14.95013 -24.55070 1.000 27.25877 86 LEU A O 1
ATOM 713 N N . PRO A 1 107 ? -20.61122 -13.59310 -24.66176 1.000 25.67224 87 PRO A N 1
ATOM 714 C CA . PRO A 1 107 ? -20.87100 -13.96201 -26.05391 1.000 26.03189 87 PRO A CA 1
ATOM 715 C C . PRO A 1 107 ? -19.75071 -13.50460 -26.97032 1.000 26.72322 87 PRO A C 1
ATOM 716 O O . PRO A 1 107 ? -19.08054 -12.49609 -26.73407 1.000 26.73194 87 PRO A O 1
ATOM 720 N N . GLY A 1 108 ? -19.56909 -14.25631 -28.04082 1.000 28.27131 88 GLY A N 1
ATOM 721 C CA . GLY A 1 108 ? -18.57996 -13.93078 -29.05089 1.000 30.41841 88 GLY A CA 1
ATOM 722 C C . GLY A 1 108 ? -17.67749 -15.11868 -29.30623 1.000 33.33129 88 GLY A C 1
ATOM 723 O O . GLY A 1 108 ? -17.47648 -15.97823 -28.44451 1.000 36.42464 88 GLY A O 1
ATOM 724 N N . GLU A 1 109 ? -17.15497 -15.17781 -30.48731 1.000 30.98724 89 GLU A N 1
ATOM 725 C CA . GLU A 1 109 ? -16.17529 -16.16927 -30.87911 1.000 29.93775 89 GLU A CA 1
ATOM 726 C C . GLU A 1 109 ? -14.77003 -15.60754 -30.73088 1.000 25.70169 89 GLU A C 1
ATOM 727 O O . GLU A 1 109 ? -14.54423 -14.41736 -30.94937 1.000 26.05942 89 GLU A O 1
ATOM 733 N N . PRO A 1 110 ? -13.78913 -16.43141 -30.37026 1.000 23.01702 90 PRO A N 1
ATOM 734 C CA . PRO A 1 110 ? -12.42081 -15.93418 -30.31354 1.000 22.07633 90 PRO A CA 1
ATOM 735 C C . PRO A 1 110 ? -11.89396 -15.65351 -31.71987 1.000 19.66308 90 PRO A C 1
ATOM 736 O O . PRO A 1 110 ? -12.32537 -16.28711 -32.69329 1.000 20.38094 90 PRO A O 1
ATOM 740 N N . PRO A 1 111 ? -10.97301 -14.71157 -31.85229 1.000 19.85297 91 PRO A N 1
ATOM 741 C CA . PRO A 1 111 ? -10.34057 -14.48162 -33.15218 1.000 19.73160 91 PRO A CA 1
ATOM 742 C C . PRO A 1 111 ? -9.37012 -15.60265 -33.47598 1.000 17.38000 91 PRO A C 1
ATOM 743 O O . PRO A 1 111 ? -9.06430 -16.44197 -32.62102 1.000 17.24537 91 PRO A O 1
ATOM 747 N N . PRO A 1 112 ? -8.87927 -15.65999 -34.71506 1.000 17.06125 92 PRO A N 1
ATOM 748 C CA . PRO A 1 112 ? -8.01043 -16.78161 -35.10961 1.000 17.10951 92 PRO A CA 1
ATOM 749 C C . PRO A 1 112 ? -6.63481 -16.77930 -34.44831 1.000 15.18423 92 PRO A C 1
ATOM 750 O O . PRO A 1 112 ? -6.02324 -17.85326 -34.31561 1.000 16.80211 92 PRO A O 1
ATOM 754 N N . ILE A 1 113 ? -6.14177 -15.62850 -34.00034 1.000 15.34450 93 ILE A N 1
ATOM 755 C CA . ILE A 1 113 ? -4.85748 -15.52044 -33.32653 1.000 15.66172 93 ILE A CA 1
ATOM 756 C C . ILE A 1 113 ? -5.09708 -14.74557 -32.04675 1.000 15.11165 93 ILE A C 1
ATOM 757 O O . ILE A 1 113 ? -5.79603 -13.72177 -32.05992 1.000 16.99315 93 ILE A O 1
ATOM 762 N N . LEU A 1 114 ? -4.54135 -15.24110 -30.94465 1.000 14.35600 94 LEU A N 1
ATOM 763 C CA . LEU A 1 114 ? -4.53224 -14.50670 -29.68814 1.000 14.78214 94 LEU A CA 1
ATOM 764 C C . LEU A 1 114 ? -3.09548 -14.37616 -29.20200 1.000 14.57115 94 LEU A C 1
ATOM 765 O O . LEU A 1 114 ? -2.20001 -15.08759 -29.65662 1.000 16.92693 94 LEU A O 1
ATOM 770 N N . TYR A 1 115 ? -2.87597 -13.46341 -28.26489 1.000 14.15414 95 TYR A N 1
ATOM 771 C CA . TYR A 1 115 ? -1.53334 -13.18634 -27.78226 1.000 14.70834 95 TYR A CA 1
ATOM 772 C C . TYR A 1 115 ? -1.37781 -13.60045 -26.32718 1.000 14.18715 95 TYR A C 1
ATOM 773 O O . TYR A 1 115 ? -2.32240 -13.54471 -25.53629 1.000 14.27438 95 TYR A O 1
ATOM 782 N N . HIS A 1 116 ? -0.15679 -13.96864 -25.96275 1.000 14.80486 96 HIS A N 1
ATOM 783 C CA . HIS A 1 116 ? 0.20297 -14.17087 -24.55877 1.000 13.90954 96 HIS A CA 1
ATOM 784 C C . HIS A 1 116 ? 1.56349 -13.53310 -24.33914 1.000 14.18192 96 HIS A C 1
ATOM 785 O O . HIS A 1 116 ? 2.55322 -13.95288 -24.95602 1.000 15.80511 96 HIS A O 1
ATOM 792 N N . GLY A 1 117 ? 1.62608 -12.50792 -23.49626 1.000 15.22340 97 GLY A N 1
ATOM 793 C CA . GLY A 1 117 ? 2.89405 -11.86937 -23.18603 1.000 15.41905 97 GLY A CA 1
ATOM 794 C C . GLY A 1 117 ? 3.61366 -12.61504 -22.07861 1.000 15.35253 97 GLY A C 1
ATOM 795 O O . GLY A 1 117 ? 2.99639 -13.08626 -21.12511 1.000 17.20390 97 GLY A O 1
ATOM 796 N N . THR A 1 118 ? 4.93064 -12.71005 -22.21553 1.000 16.73774 98 THR A N 1
ATOM 797 C CA . THR A 1 118 ? 5.74774 -13.42256 -21.23797 1.000 17.59946 98 THR A CA 1
ATOM 798 C C . THR A 1 118 ? 7.14913 -12.83335 -21.27233 1.000 18.08386 98 THR A C 1
ATOM 799 O O . THR A 1 118 ? 7.38769 -11.79635 -21.89380 1.000 17.98378 98 THR A O 1
ATOM 803 N N . THR A 1 119 ? 8.08720 -13.50789 -20.62571 1.000 18.87758 99 THR A N 1
ATOM 804 C CA . THR A 1 119 ? 9.47643 -13.07408 -20.64874 1.000 19.77800 99 THR A CA 1
ATOM 805 C C . THR A 1 119 ? 10.27880 -14.02065 -21.53264 1.000 21.42410 99 THR A C 1
ATOM 806 O O . THR A 1 119 ? 9.94707 -15.20225 -21.67192 1.000 22.22643 99 THR A O 1
ATOM 810 N N . GLU A 1 120 ? 11.33884 -13.48435 -22.13732 1.000 22.78267 100 GLU A N 1
ATOM 811 C CA . GLU A 1 120 ? 12.21880 -14.31589 -22.95418 1.000 25.10345 100 GLU A CA 1
ATOM 812 C C . GLU A 1 120 ? 12.74902 -15.49684 -22.15484 1.000 24.52644 100 GLU A C 1
ATOM 813 O O . GLU A 1 120 ? 12.90789 -16.60177 -22.68575 1.000 25.67488 100 GLU A O 1
ATOM 819 N N . GLU A 1 121 ? 13.05420 -15.27443 -20.87828 1.000 25.22370 101 GLU A N 1
ATOM 820 C CA . GLU A 1 121 ? 13.57304 -16.35158 -20.03266 1.000 26.14467 101 GLU A CA 1
ATOM 821 C C . GLU A 1 121 ? 12.60867 -17.51980 -19.87988 1.000 24.35832 101 GLU A C 1
ATOM 822 O O . GLU A 1 121 ? 13.04844 -18.65632 -19.66677 1.000 25.76874 101 GLU A O 1
ATOM 828 N N . ALA A 1 122 ? 11.30078 -17.28057 -20.00217 1.000 22.71857 102 ALA A N 1
ATOM 829 C CA . ALA A 1 122 ? 10.32891 -18.36257 -19.87873 1.000 21.98313 102 ALA A CA 1
ATOM 830 C C . ALA A 1 122 ? 10.18767 -19.19293 -21.14618 1.000 22.72494 102 ALA A C 1
ATOM 831 O O . ALA A 1 122 ? 9.55848 -20.26411 -21.10265 1.000 23.18503 102 ALA A O 1
ATOM 833 N N . LEU A 1 123 ? 10.71299 -18.71628 -22.27678 1.000 22.71674 103 LEU A N 1
ATOM 834 C CA . LEU A 1 123 ? 10.43903 -19.38726 -23.54767 1.000 23.12750 103 LEU A CA 1
ATOM 835 C C . LEU A 1 123 ? 10.89122 -20.84041 -23.57953 1.000 22.19356 103 LEU A C 1
ATOM 836 O O . LEU A 1 123 ? 10.13133 -21.68410 -24.08090 1.000 22.88835 103 LEU A O 1
ATOM 841 N N . PRO A 1 124 ? 12.09309 -21.20511 -23.12046 1.000 23.38588 104 PRO A N 1
ATOM 842 C CA . PRO A 1 124 ? 12.48576 -22.62181 -23.23249 1.000 25.93312 104 PRO A CA 1
ATOM 843 C C . PRO A 1 124 ? 11.50110 -23.57756 -22.58052 1.000 25.1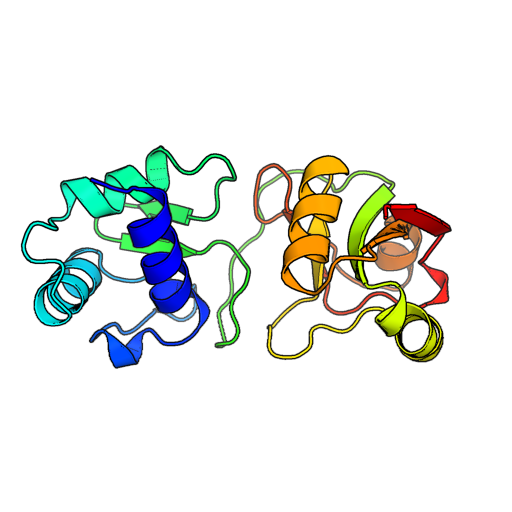6548 104 PRO A C 1
ATOM 844 O O . PRO A 1 124 ? 11.13333 -24.58739 -23.19417 1.000 28.02536 104 PRO A O 1
ATOM 848 N N . LEU A 1 125 ? 11.00288 -23.25904 -21.38229 1.000 24.64456 105 LEU A N 1
ATOM 849 C CA . LEU A 1 125 ? 10.10068 -24.19783 -20.72710 1.000 23.31325 105 LEU A CA 1
ATOM 850 C C . LEU A 1 125 ? 8.69153 -24.13125 -21.30402 1.000 21.03994 105 LEU A C 1
ATOM 851 O O . LEU A 1 125 ? 7.96066 -25.12548 -21.24631 1.000 21.62872 105 LEU A O 1
ATOM 856 N N . ILE A 1 126 ? 8.30502 -22.99171 -21.88202 1.000 19.58776 106 ILE A N 1
ATOM 857 C CA . ILE A 1 126 ? 7.04394 -22.91526 -22.61242 1.000 18.10473 106 ILE A CA 1
ATOM 858 C C . ILE A 1 126 ? 7.10250 -23.76842 -23.87271 1.000 19.37149 106 ILE A C 1
ATOM 859 O O . ILE A 1 126 ? 6.13139 -24.44781 -24.23283 1.000 19.22010 106 ILE A O 1
ATOM 864 N N . MET A 1 127 ? 8.25670 -23.79568 -24.53786 1.000 19.54751 107 MET A N 1
ATOM 865 C CA . MET A 1 127 ? 8.37020 -24.60894 -25.74375 1.000 20.44150 107 MET A CA 1
ATOM 866 C C . MET A 1 127 ? 8.41628 -26.10532 -25.43704 1.000 20.15230 107 MET A C 1
ATOM 867 O O . MET A 1 127 ? 8.16016 -26.92135 -26.32630 1.000 20.86310 107 MET A O 1
ATOM 872 N N . GLU A 1 128 ? 8.70005 -26.47888 -24.19719 1.000 20.57111 108 GLU A N 1
ATOM 873 C CA . GLU A 1 128 ? 8.62637 -27.86392 -23.75806 1.000 21.09597 108 GLU A CA 1
ATOM 874 C C . GLU A 1 128 ? 7.23786 -28.24875 -23.26583 1.000 22.41948 108 GLU A C 1
ATOM 875 O O . GLU A 1 128 ? 6.68838 -29.27058 -23.68724 1.000 25.31290 108 GLU A O 1
ATOM 881 N N . ARG A 1 129 ? 6.66831 -27.45683 -22.36089 1.000 20.43596 109 ARG A N 1
ATOM 882 C CA . ARG A 1 129 ? 5.47388 -27.86151 -21.63844 1.000 20.91406 109 ARG A CA 1
ATOM 883 C C . ARG A 1 129 ? 4.22698 -27.11292 -22.06932 1.000 21.41366 109 ARG A C 1
ATOM 884 O O . ARG A 1 129 ? 3.14065 -27.40755 -21.54642 1.000 23.92403 109 ARG A O 1
ATOM 892 N N . GLY A 1 130 ? 4.34967 -26.16709 -23.00258 1.000 18.89211 110 GLY A N 1
ATOM 893 C CA . GLY A 1 130 ? 3.22763 -25.33104 -23.39711 1.000 18.60859 110 GLY A CA 1
ATOM 894 C C . GLY A 1 130 ? 3.07074 -24.16549 -22.43556 1.000 16.28820 110 GLY A C 1
ATOM 895 O O . GLY A 1 130 ? 3.79740 -24.04006 -21.44229 1.000 18.31802 110 GLY A O 1
ATOM 896 N N . ILE A 1 131 ? 2.13498 -23.26730 -22.74488 1.000 16.39679 111 ILE A N 1
ATOM 897 C CA . ILE A 1 131 ? 1.82235 -22.19959 -21.79889 1.000 15.62971 111 ILE A CA 1
ATOM 898 C C . ILE A 1 131 ? 0.91987 -22.82262 -20.74594 1.000 15.87611 111 ILE A C 1
ATOM 899 O O . ILE A 1 131 ? -0.12392 -23.39155 -21.07761 1.000 17.25144 111 ILE A O 1
ATOM 904 N N . MET A 1 132 ? 1.32522 -22.73019 -19.48395 1.000 15.84607 112 MET A N 1
ATOM 905 C CA . MET A 1 132 ? 0.63397 -23.36179 -18.36979 1.000 17.29624 112 MET A CA 1
ATOM 906 C C . MET A 1 132 ? 0.02552 -22.31686 -17.44727 1.000 16.17866 112 MET A C 1
ATOM 907 O O . MET A 1 132 ? 0.51949 -21.19436 -17.32259 1.000 16.92104 112 MET A O 1
ATOM 912 N N . ARG A 1 133 ? -1.02212 -22.73001 -16.73156 1.000 18.02650 113 ARG A N 1
ATOM 913 C CA . ARG A 1 133 ? -1.79223 -21.79516 -15.91831 1.000 17.02633 113 ARG A CA 1
ATOM 914 C C . ARG A 1 133 ? -1.05328 -21.32268 -14.66663 1.000 17.93636 113 ARG A C 1
ATOM 915 O O . ARG A 1 133 ? -1.43189 -20.29359 -14.09104 1.000 18.88169 113 ARG A O 1
ATOM 923 N N . GLY A 1 134 ? -0.02517 -22.03480 -14.22608 1.000 20.18515 114 GLY A N 1
ATOM 924 C CA . GLY A 1 134 ? 0.66118 -21.61853 -13.01463 1.000 22.24569 114 GLY A CA 1
ATOM 925 C C . GLY A 1 134 ? -0.23821 -21.74835 -11.80628 1.000 22.38168 114 GLY A C 1
ATOM 926 O O . GLY A 1 134 ? -0.86348 -22.79119 -11.57030 1.000 26.56357 114 GLY A O 1
ATOM 927 N N . ARG A 1 135 ? -0.33682 -20.66354 -11.04273 0.947 20.94975 115 ARG A N 1
ATOM 928 C CA . ARG A 1 135 ? -1.16071 -20.64424 -9.84563 0.947 22.47772 115 ARG A CA 1
ATOM 929 C C . ARG A 1 135 ? -2.61071 -20.28804 -10.14102 0.947 19.98555 115 ARG A C 1
ATOM 930 O O . ARG A 1 135 ? -3.45492 -20.38028 -9.24567 0.947 21.97842 115 ARG A O 1
ATOM 938 N N . ARG A 1 136 ? -2.91938 -19.87854 -11.36470 1.000 18.66366 116 ARG A N 1
ATOM 939 C CA . ARG A 1 136 ? -4.26870 -19.46037 -11.72919 1.000 17.07026 116 ARG A CA 1
ATOM 940 C C . ARG A 1 136 ? -5.04918 -20.64667 -12.29223 1.000 16.89494 116 ARG A C 1
ATOM 941 O O . ARG A 1 136 ? -4.48893 -21.69721 -12.60908 1.000 19.12120 116 ARG A O 1
ATOM 949 N N . LEU A 1 137 ? -6.37158 -20.47564 -12.39792 1.000 16.61206 117 LEU A N 1
ATOM 950 C CA . LEU A 1 137 ? -7.20841 -21.54521 -12.92412 1.000 17.67218 117 LEU A CA 1
ATOM 951 C C . LEU A 1 137 ? -7.00488 -21.73277 -14.41827 1.000 18.86158 117 LEU A C 1
ATOM 952 O O . LEU A 1 137 ? -7.23575 -22.82971 -14.93416 1.000 20.67441 117 LEU A O 1
ATOM 957 N N . LYS A 1 138 ? -6.57957 -20.68569 -15.12628 1.000 16.67215 118 LYS A N 1
ATOM 958 C CA . LYS A 1 138 ? -6.52400 -20.72788 -16.57886 1.000 16.40141 118 LYS A CA 1
ATOM 959 C C . LYS A 1 138 ? -5.29980 -19.99201 -17.08042 1.000 14.83761 118 LYS A C 1
ATOM 960 O O . LYS A 1 138 ? -4.76959 -19.09468 -16.41703 1.000 16.05500 118 LYS A O 1
ATOM 966 N N . VAL A 1 139 ? -4.89656 -20.34737 -18.29670 1.000 14.71758 119 VAL A N 1
ATOM 967 C CA . VAL A 1 139 ? -3.99198 -19.50572 -19.07201 1.000 14.32281 119 VAL A CA 1
ATOM 968 C C . VAL A 1 139 ? -4.81752 -18.37249 -19.67563 1.000 13.61469 119 VAL A C 1
ATOM 969 O O . VAL A 1 139 ? -5.90904 -18.59665 -20.21827 1.000 14.89138 119 VAL A O 1
ATOM 973 N N . HIS A 1 140 ? -4.30793 -17.15086 -19.57244 1.000 14.87234 120 HIS A N 1
ATOM 974 C CA . HIS A 1 140 ? -4.98270 -15.96920 -20.09266 1.000 14.08745 120 HIS A CA 1
ATOM 975 C C . HIS A 1 140 ? -4.31764 -15.49211 -21.36917 1.000 14.32330 120 HIS A C 1
ATOM 976 O O . HIS A 1 140 ? -3.08396 -15.35667 -21.43330 1.000 15.00983 120 HIS A O 1
ATOM 983 N N . LEU A 1 141 ? -5.13668 -15.28184 -22.38506 1.000 13.77853 121 LEU A N 1
ATOM 984 C CA . LEU A 1 141 ? -4.75437 -14.79036 -23.69600 1.000 14.06643 121 LEU A CA 1
ATOM 985 C C . LEU A 1 141 ? -5.50124 -13.48076 -23.92419 1.000 14.25365 121 LEU A C 1
ATOM 986 O O . LEU A 1 141 ? -6.56583 -13.22905 -23.33761 1.000 16.66642 121 LEU A O 1
ATOM 991 N N . THR A 1 142 ? -4.97067 -12.65619 -24.82006 1.000 13.62970 122 THR A N 1
ATOM 992 C CA . THR A 1 142 ? -5.60402 -11.38811 -25.13575 1.000 14.48746 122 THR A CA 1
ATOM 993 C C . THR A 1 142 ? -5.58726 -11.14765 -26.63420 1.000 14.81217 122 THR A C 1
ATOM 994 O O . THR A 1 142 ? -4.66210 -11.56934 -27.33935 1.000 15.30954 122 THR A O 1
ATOM 998 N N . SER A 1 143 ? -6.62054 -10.44409 -27.11813 1.000 15.01466 123 SER A N 1
ATOM 999 C CA . SER A 1 143 ? -6.64718 -9.98853 -28.50273 1.000 15.80640 123 SER A CA 1
ATOM 1000 C C . SER A 1 143 ? -5.83700 -8.72016 -28.71495 1.000 17.44789 123 SER A C 1
ATOM 1001 O O . SER A 1 143 ? -5.65235 -8.32143 -29.86882 1.000 20.04890 123 SER A O 1
ATOM 1004 N N . SER A 1 144 ? -5.32332 -8.11039 -27.64500 1.000 17.48467 124 SER A N 1
ATOM 1005 C CA . SER A 1 144 ? -4.56881 -6.86151 -27.72768 1.000 18.20685 124 SER A CA 1
ATOM 1006 C C . SER A 1 144 ? -3.07579 -7.13773 -27.58256 1.000 16.51708 124 SER A C 1
ATOM 1007 O O . SER A 1 144 ? -2.60330 -7.47018 -26.49109 1.000 18.02518 124 SER A O 1
ATOM 1010 N N . LEU A 1 145 ? -2.32142 -6.94859 -28.67342 1.000 20.45105 125 LEU A N 1
ATOM 1011 C CA . LEU A 1 145 ? -0.87353 -7.11079 -28.59422 1.000 20.21157 125 LEU A CA 1
ATOM 1012 C C . LEU A 1 145 ? -0.27298 -6.16751 -27.55007 1.000 19.96852 125 LEU A C 1
ATOM 1013 O O . LEU A 1 145 ? 0.59647 -6.56643 -26.75753 1.000 19.79508 125 LEU A O 1
ATOM 1018 N N . GLU A 1 146 ? -0.76673 -4.92888 -27.49165 1.000 21.48915 126 GLU A N 1
ATOM 1019 C CA . GLU A 1 146 ? -0.23167 -3.96545 -26.53049 1.000 22.78199 126 GLU A CA 1
ATOM 1020 C C . GLU A 1 146 ? -0.47898 -4.41965 -25.10515 1.000 19.97527 126 GLU A C 1
ATOM 1021 O O . GLU A 1 146 ? 0.39191 -4.27538 -24.23668 1.000 20.25789 126 GLU A O 1
ATOM 1027 N N . ASP A 1 147 ? -1.66917 -4.96666 -24.83474 1.000 18.57749 127 ASP A N 1
ATOM 1028 C CA . ASP A 1 147 ? -1.93150 -5.48899 -23.49492 1.000 16.92707 127 ASP A CA 1
ATOM 1029 C C . ASP A 1 147 ? -1.01038 -6.65976 -23.17769 1.000 15.79123 127 ASP A C 1
ATOM 1030 O O . ASP A 1 147 ? -0.54990 -6.80175 -22.03905 1.000 16.44266 127 ASP A O 1
ATOM 1035 N N . ALA A 1 148 ? -0.74451 -7.52368 -24.16309 1.000 16.41375 128 ALA A N 1
ATOM 1036 C CA . ALA A 1 148 ? 0.16834 -8.64689 -23.93846 1.000 15.42006 128 ALA A CA 1
ATOM 1037 C C . ALA A 1 148 ? 1.56269 -8.17115 -23.55459 1.000 15.42177 128 ALA A C 1
ATOM 1038 O O . ALA A 1 148 ? 2.18839 -8.73728 -22.64266 1.000 15.15469 128 ALA A O 1
ATOM 1040 N N . VAL A 1 149 ? 2.04637 -7.11527 -24.21212 1.000 15.70135 129 VAL A N 1
ATOM 1041 C CA . VAL A 1 149 ? 3.35166 -6.56232 -23.87004 1.000 16.01139 129 VAL A CA 1
ATOM 1042 C C . VAL A 1 149 ? 3.35215 -6.06513 -22.43133 1.000 16.29118 129 VAL A C 1
ATOM 1043 O O . VAL A 1 149 ? 4.26316 -6.36599 -21.65256 1.000 16.60744 129 VAL A O 1
ATOM 1047 N N . SER A 1 150 ? 2.31237 -5.31678 -22.04272 1.000 16.41628 130 SER A N 1
ATOM 1048 C CA . SER A 1 150 ? 2.28055 -4.78019 -20.69153 1.000 17.12357 130 SER A CA 1
ATOM 1049 C C . SER A 1 150 ? 2.19261 -5.90150 -19.65508 1.000 16.49534 130 SER A C 1
ATOM 1050 O O . SER A 1 150 ? 2.77573 -5.79720 -18.56602 1.000 17.87769 130 SER A O 1
ATOM 1053 N N . THR A 1 151 ? 1.49965 -6.99653 -19.97734 1.000 15.93434 131 THR A N 1
ATOM 1054 C CA . THR A 1 151 ? 1.43967 -8.12766 -19.05823 1.000 15.30109 131 THR A CA 1
ATOM 1055 C C . THR A 1 151 ? 2.80797 -8.78988 -18.90682 1.000 16.30794 131 THR A C 1
ATOM 1056 O O . THR A 1 151 ? 3.24669 -9.07997 -17.78979 1.000 16.55708 131 THR A O 1
ATOM 1060 N N . GLY A 1 152 ?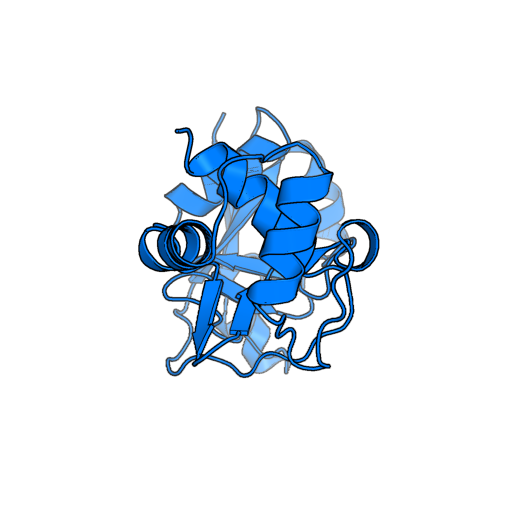 3.49560 -9.05042 -20.02725 1.000 15.05757 132 GLY A N 1
ATOM 1061 C CA . GLY A 1 152 ? 4.83418 -9.60153 -19.93238 1.000 15.62028 132 GLY A CA 1
ATOM 1062 C C . GLY A 1 152 ? 5.75795 -8.72793 -19.11079 1.000 16.88510 132 GLY A C 1
ATOM 1063 O O . GLY A 1 152 ? 6.59654 -9.23423 -18.35490 1.000 17.96906 132 GLY A O 1
ATOM 1064 N N . ARG A 1 153 ? 5.61385 -7.40605 -19.23213 1.000 17.40989 133 ARG A N 1
ATOM 1065 C CA . ARG A 1 153 ? 6.50247 -6.49205 -18.52392 1.000 18.37056 133 ARG A CA 1
ATOM 1066 C C . ARG A 1 153 ? 6.32546 -6.55071 -17.01282 1.000 18.08758 133 ARG A C 1
ATOM 1067 O O . ARG A 1 153 ? 7.19775 -6.06431 -16.28535 1.000 19.45465 133 ARG A O 1
ATOM 1075 N N . ARG A 1 154 ? 5.20930 -7.09477 -16.51726 1.000 17.74583 134 ARG A N 1
ATOM 1076 C CA . ARG A 1 154 ? 5.09857 -7.28241 -15.07931 1.000 18.12256 134 ARG A CA 1
ATOM 1077 C C . ARG A 1 154 ? 6.12417 -8.29330 -14.57504 1.000 19.89602 134 ARG A C 1
ATOM 1078 O O . ARG A 1 154 ? 6.48112 -8.26210 -13.38926 1.000 22.83315 134 ARG A O 1
ATOM 1086 N N . HIS A 1 155 ? 6.60812 -9.18283 -15.45112 1.000 19.23534 135 HIS A N 1
ATOM 1087 C CA . HIS A 1 155 ? 7.49327 -10.26479 -15.06595 1.000 19.49408 135 HIS A CA 1
ATOM 1088 C C . HIS A 1 155 ? 8.96029 -9.98782 -15.37372 1.000 21.18099 135 HIS A C 1
ATOM 1089 O O . HIS A 1 155 ? 9.83036 -10.71492 -14.87388 1.000 22.98244 135 HIS A O 1
ATOM 1096 N N . GLY A 1 156 ? 9.26004 -8.98290 -16.18590 1.000 21.10460 136 GLY A N 1
ATOM 1097 C CA . GLY A 1 156 ? 10.64584 -8.70142 -16.52594 1.000 21.23297 136 GLY A CA 1
ATOM 1098 C C . GLY A 1 156 ? 10.71957 -7.66992 -17.63296 1.000 20.73312 136 GLY A C 1
ATOM 1099 O O . GLY A 1 156 ? 9.70553 -7.27402 -18.21477 1.000 22.35926 136 GLY A O 1
ATOM 1100 N N . ASN A 1 157 ? 11.95302 -7.25809 -17.93442 1.000 21.64628 137 ASN A N 1
ATOM 1101 C CA . ASN A 1 157 ? 12.19107 -6.25062 -18.95582 1.000 20.78037 137 ASN A CA 1
ATOM 1102 C C . ASN A 1 157 ? 12.32871 -6.82044 -20.35977 1.000 21.56042 137 ASN A C 1
ATOM 1103 O O . ASN A 1 157 ? 12.11686 -6.07686 -21.33375 1.000 24.37329 137 ASN A O 1
ATOM 1108 N N . LEU A 1 158 ? 12.71724 -8.09088 -20.50325 1.000 22.22022 138 LEU A N 1
ATOM 1109 C CA . LEU A 1 158 ? 12.91768 -8.69217 -21.82172 1.000 23.36582 138 LEU A CA 1
ATOM 1110 C C . LEU A 1 158 ? 11.67643 -9.51316 -22.13475 1.000 21.26055 138 LEU A C 1
ATOM 1111 O O . LEU A 1 15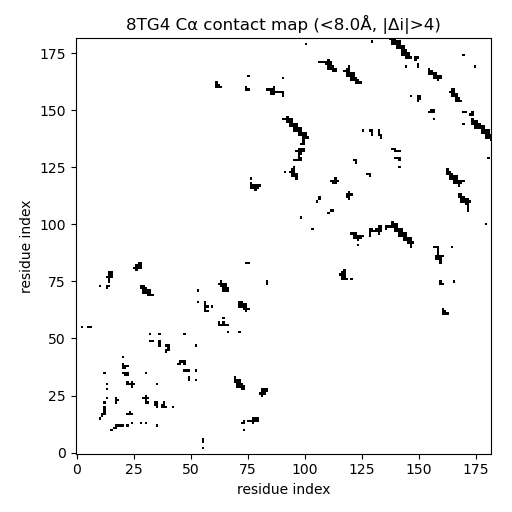8 ? 11.53600 -10.65597 -21.69175 1.000 24.83165 138 LEU A O 1
ATOM 1116 N N . VAL A 1 159 ? 10.78418 -8.92384 -22.89547 1.000 21.57409 139 VAL A N 1
ATOM 1117 C CA . VAL A 1 159 ? 9.45813 -9.47667 -23.10126 1.000 21.49119 139 VAL A CA 1
ATOM 1118 C C . VAL A 1 159 ? 9.37330 -10.16207 -24.45849 1.000 20.84087 139 VAL A C 1
ATOM 1119 O O . VAL A 1 159 ? 9.99545 -9.73975 -25.44299 1.000 23.57544 139 VAL A O 1
ATOM 1123 N N . ALA A 1 160 ? 8.63503 -11.25430 -24.50176 1.000 20.40880 140 ALA A N 1
ATOM 1124 C CA . ALA A 1 160 ? 8.29730 -11.91076 -25.75167 1.000 20.70901 140 ALA A CA 1
ATOM 1125 C C . ALA A 1 160 ? 6.78596 -12.03836 -25.78121 1.000 19.64871 140 ALA A C 1
ATOM 1126 O O . ALA A 1 160 ? 6.16259 -12.24556 -24.74091 1.000 22.51401 140 ALA A O 1
ATOM 1128 N N . VAL A 1 161 ? 6.19387 -11.89239 -26.95959 1.000 17.91298 141 VAL A N 1
ATOM 1129 C CA . VAL A 1 161 ? 4.76333 -12.10355 -27.13593 1.000 16.56085 141 VAL A CA 1
ATOM 1130 C C . VAL A 1 161 ? 4.57479 -13.34306 -27.99388 1.000 17.61550 141 VAL A C 1
ATOM 1131 O O . VAL A 1 161 ? 5.13283 -13.43800 -29.10101 1.000 19.18326 141 VAL A O 1
ATOM 1135 N N . LEU A 1 162 ? 3.81219 -14.30292 -27.47030 1.000 15.92610 142 LEU A N 1
ATOM 1136 C CA . LEU A 1 162 ? 3.49163 -15.51958 -28.20518 1.000 17.18744 142 LEU A CA 1
ATOM 1137 C C . LEU A 1 162 ? 2.21371 -15.29174 -28.99665 1.000 15.81427 142 LEU A C 1
ATOM 1138 O O . LEU A 1 162 ? 1.21889 -14.81020 -28.44835 1.000 18.07061 142 LEU A O 1
ATOM 1143 N N . LEU A 1 163 ? 2.25321 -15.59800 -30.28867 1.000 15.95873 143 LEU A N 1
ATOM 1144 C CA . LEU A 1 163 ? 1.04986 -15.64436 -31.11505 1.000 15.89429 143 LEU A CA 1
ATOM 1145 C C . LEU A 1 163 ? 0.51286 -17.06413 -31.06437 1.000 15.64885 143 LEU A C 1
ATOM 1146 O O . LEU A 1 163 ? 1.22459 -18.01463 -31.41643 1.000 18.27843 143 LEU A O 1
ATOM 1151 N N . VAL A 1 164 ? -0.72594 -17.21166 -30.59601 1.000 14.69163 144 VAL A N 1
ATOM 1152 C CA . VAL A 1 164 ? -1.32667 -18.51488 -30.37103 1.000 15.22677 144 VAL A CA 1
ATOM 1153 C C . VAL A 1 164 ? -2.37109 -18.75958 -31.44618 1.000 15.14892 144 VAL A C 1
ATOM 1154 O O . VAL A 1 164 ? -3.27118 -17.92769 -31.64960 1.000 14.98103 144 VAL A O 1
ATOM 1158 N N . ASP A 1 165 ? -2.23954 -19.89777 -32.12861 1.000 16.23878 145 ASP A N 1
ATOM 1159 C CA . ASP A 1 165 ? -3.17237 -20.36576 -33.15258 1.000 16.33756 145 ASP A CA 1
ATOM 1160 C C . ASP A 1 165 ? -4.40324 -20.92790 -32.44419 1.000 14.93196 145 ASP A C 1
ATOM 1161 O O . ASP A 1 165 ? -4.37251 -22.02598 -31.87772 1.000 16.25582 145 ASP A O 1
ATOM 1166 N N . VAL A 1 166 ? -5.49091 -20.14739 -32.45872 1.000 15.06863 146 VAL A N 1
ATOM 1167 C CA . VAL A 1 166 ? -6.69300 -20.48113 -31.70352 1.000 15.37890 146 VAL A CA 1
ATOM 1168 C C . VAL A 1 166 ? -7.37505 -21.73241 -32.25527 1.000 15.50893 146 VAL A C 1
ATOM 1169 O O . VAL A 1 166 ? -7.83099 -22.58860 -31.48916 1.000 15.83021 146 VAL A O 1
ATOM 1173 N N . GLU A 1 167 ? -7.42525 -21.89637 -33.57954 1.000 16.09539 147 GLU A N 1
ATOM 1174 C CA . GLU A 1 167 ? -8.04323 -23.11416 -34.10758 1.000 17.43456 147 GLU A CA 1
ATOM 1175 C C . GLU A 1 167 ? -7.24262 -24.36165 -33.72853 1.000 16.72116 147 GLU A C 1
ATOM 1176 O O . GLU A 1 167 ? -7.81432 -25.44648 -33.57097 1.000 17.70181 147 GLU A O 1
ATOM 1182 N N . CYS A 1 168 ? -5.91940 -24.22977 -33.58234 1.000 15.80183 148 CYS A N 1
ATOM 1183 C CA . CYS A 1 168 ? -5.11175 -25.34399 -33.08683 1.000 16.97729 148 CYS A CA 1
ATOM 1184 C C . CYS A 1 168 ? -5.57068 -25.77989 -31.69068 1.000 15.34820 148 CYS A C 1
ATOM 1185 O O . CYS A 1 168 ? -5.62271 -26.98138 -31.39710 1.000 18.44502 148 CYS A O 1
ATOM 1188 N N . LEU A 1 169 ? -5.90841 -24.82312 -30.81402 1.000 15.26838 149 LEU A N 1
ATOM 1189 C CA . LEU A 1 169 ? -6.44875 -25.17915 -29.50019 1.000 15.84449 149 LEU A CA 1
ATOM 1190 C C . LEU A 1 169 ? -7.80558 -25.84531 -29.64938 1.000 15.05165 149 LEU A C 1
ATOM 1191 O O . LEU A 1 169 ? -8.06536 -26.91227 -29.06860 1.000 16.60438 149 LEU A O 1
ATOM 1196 N N . ARG A 1 170 ? -8.69327 -25.20221 -30.40799 1.000 14.85121 150 ARG A N 1
ATOM 1197 C CA . ARG A 1 170 ? -10.08729 -25.62967 -30.47306 1.000 15.87199 150 ARG A CA 1
ATOM 1198 C C . ARG A 1 170 ? -10.21570 -27.02617 -31.06952 1.000 16.03741 150 ARG A C 1
ATOM 1199 O O . ARG A 1 170 ? -10.98343 -27.85414 -30.56487 1.000 16.28677 150 ARG A O 1
ATOM 1207 N N . ARG A 1 171 ? -9.45302 -27.31961 -32.12624 1.000 16.30076 151 ARG A N 1
ATOM 1208 C CA . ARG A 1 171 ? -9.64102 -28.59768 -32.80528 1.000 15.97186 151 ARG A CA 1
ATOM 1209 C C . ARG A 1 171 ? -9.14626 -29.78483 -31.98632 1.000 16.65931 151 ARG A C 1
ATOM 1210 O O . ARG A 1 171 ? -9.48519 -30.93088 -32.29744 1.000 18.09649 151 ARG A O 1
ATOM 1218 N N . ARG A 1 172 ? -8.34452 -29.55298 -30.95890 1.000 17.76105 152 ARG A N 1
ATOM 1219 C CA . ARG A 1 172 ? -7.98149 -30.64640 -30.07150 1.000 20.48293 152 ARG A CA 1
ATOM 1220 C C . ARG A 1 172 ? -8.82667 -30.67020 -28.81059 1.000 19.87780 152 ARG A C 1
ATOM 1221 O O . ARG A 1 172 ? -8.52841 -31.43215 -27.88461 1.000 22.54220 152 ARG A O 1
ATOM 1229 N N . GLY A 1 173 ? -9.90471 -29.89062 -28.77929 1.000 19.19159 153 GLY A N 1
ATOM 1230 C CA . GLY A 1 173 ? -10.86050 -29.95730 -27.69497 1.000 18.78030 153 GLY A CA 1
ATOM 1231 C C . GLY A 1 173 ? -10.62330 -28.99800 -26.55150 1.000 18.89392 153 GLY A C 1
ATOM 1232 O O . GLY A 1 173 ? -11.17580 -29.21334 -25.46453 1.000 20.86455 153 GLY A O 1
ATOM 1233 N N . LEU A 1 174 ? -9.82127 -27.94734 -26.74826 1.000 17.23327 154 LEU A N 1
ATOM 1234 C CA . LEU A 1 174 ? -9.57432 -26.95721 -25.69801 1.000 16.74494 154 LEU A CA 1
ATOM 1235 C C . LEU A 1 174 ? -10.49291 -25.76110 -25.92569 1.000 17.73104 154 LEU A C 1
ATOM 1236 O O . LEU A 1 174 ? -10.36760 -25.06120 -26.93744 1.000 19.28187 154 LEU A O 1
ATOM 1241 N N . LYS A 1 175 ? -11.42447 -25.53936 -24.98929 1.000 17.94965 155 LYS A N 1
ATOM 1242 C CA . LYS A 1 175 ? -12.31300 -24.38332 -25.07911 1.000 18.60812 155 LYS A CA 1
ATOM 1243 C C . LYS A 1 175 ? -11.55370 -23.08352 -24.84047 1.000 17.54661 155 LYS A C 1
ATOM 1244 O O . LYS A 1 175 ? -10.82456 -22.95036 -23.85659 1.000 19.88632 155 LYS A O 1
ATOM 1250 N N . VAL A 1 176 ? -11.77317 -22.11313 -25.71935 1.000 15.85450 156 VAL A N 1
ATOM 1251 C CA . VAL A 1 176 ? -11.16311 -20.79047 -25.63379 1.000 15.43105 156 VAL A CA 1
ATOM 1252 C C . VAL A 1 176 ? -12.30846 -19.83171 -25.34413 1.000 16.23676 156 VAL A C 1
ATOM 1253 O O . VAL A 1 176 ? -13.07228 -19.47359 -26.24285 1.000 18.55848 156 VAL A O 1
ATOM 1257 N N . GLU A 1 177 ? -12.45646 -19.44275 -24.08063 1.000 16.34510 157 GLU A N 1
ATOM 1258 C CA . GLU A 1 177 ? -13.66941 -18.79273 -23.60569 1.000 16.14635 157 GLU A CA 1
ATOM 1259 C C . GLU A 1 177 ? -13.44041 -17.30190 -23.41928 1.000 16.05756 157 GLU A C 1
ATOM 1260 O O . GLU A 1 177 ? -12.47132 -16.88841 -22.76609 1.000 16.71527 157 GLU A O 1
ATOM 1266 N N . ARG A 1 178 ? -14.36037 -16.49704 -23.94377 1.000 16.94142 158 ARG A N 1
ATOM 1267 C CA . ARG A 1 178 ? -14.26015 -15.04648 -23.83152 1.000 17.10012 158 ARG A CA 1
ATOM 1268 C C . ARG A 1 178 ? -14.68404 -14.60419 -22.43477 1.000 16.05137 158 ARG A C 1
ATOM 1269 O O . ARG A 1 178 ? -15.80426 -14.89808 -21.99352 1.000 18.65672 158 ARG A O 1
ATOM 1277 N N A MET A 1 179 ? -13.79595 -13.89206 -21.74082 0.793 15.88647 159 MET A N 1
ATOM 1278 N N B MET A 1 179 ? -13.80983 -13.87462 -21.74392 0.207 16.66845 159 MET A N 1
ATOM 1279 C CA A MET A 1 179 ? -14.08411 -13.41404 -20.39376 0.793 16.58812 159 MET A CA 1
ATOM 1280 C CA B MET A 1 179 ? -14.10475 -13.41616 -20.39465 0.207 17.45559 159 MET A CA 1
ATOM 1281 C C A MET A 1 179 ? -14.25730 -11.90342 -20.30415 0.793 17.34332 159 MET A C 1
ATOM 1282 C C B MET A 1 179 ? -14.19720 -11.90010 -20.26877 0.207 17.78595 159 MET A C 1
ATOM 1283 O O A MET A 1 179 ? -14.85779 -11.42040 -19.34653 0.793 18.11692 159 MET A O 1
ATOM 1284 O O B MET A 1 179 ? -14.66782 -11.40749 -19.23885 0.207 18.32473 159 MET A O 1
ATOM 1293 N N . SER A 1 180 ? -13.76984 -11.15831 -21.28414 1.000 17.14596 160 SER A N 1
ATOM 1294 C CA . SER A 1 180 ? -13.94995 -9.71292 -21.36743 1.000 17.52739 160 SER A CA 1
ATOM 1295 C C . SER A 1 180 ? -13.90074 -9.35540 -22.84275 1.000 18.49727 160 SER A C 1
ATOM 1296 O O . SER A 1 180 ? -13.82286 -10.23482 -23.70317 1.000 19.22550 160 SER A O 1
ATOM 1299 N N . LYS A 1 181 ? -13.96284 -8.05720 -23.13752 1.000 16.87742 161 LYS A N 1
ATOM 1300 C CA . LYS A 1 181 ? -13.89079 -7.65426 -24.53189 1.000 18.78990 161 LYS A CA 1
ATOM 1301 C C . LYS A 1 181 ? -12.62122 -8.19543 -25.19836 1.000 18.79960 161 LYS A C 1
ATOM 1302 O O . LYS A 1 181 ? -12.65032 -8.56987 -26.38086 1.000 20.03634 161 LYS A O 1
ATOM 1308 N N . THR A 1 182 ? -11.51552 -8.30353 -24.44926 1.000 16.24136 162 THR A N 1
ATOM 1309 C CA . THR A 1 182 ? -10.22946 -8.69497 -25.01560 1.000 15.06873 162 THR A CA 1
ATOM 1310 C C . THR A 1 182 ? -9.59658 -9.93963 -24.41098 1.000 15.86699 162 THR A C 1
ATOM 1311 O O . THR A 1 182 ? -8.64172 -10.44560 -25.01131 1.000 17.35343 162 THR A O 1
ATOM 1315 N N . VAL A 1 183 ? -10.05135 -10.42618 -23.24614 1.000 15.16512 163 VAL A N 1
ATOM 1316 C CA . VAL A 1 183 ? -9.35772 -11.51469 -22.55097 1.000 14.59219 163 VAL A CA 1
ATOM 1317 C C . VAL A 1 183 ? -10.11597 -12.81870 -22.74897 1.000 14.65400 163 VAL A C 1
ATOM 1318 O O . VAL A 1 183 ? -11.35249 -12.86578 -22.62210 1.000 15.75479 163 VAL A O 1
ATOM 1322 N N . TYR A 1 184 ? -9.37888 -13.87578 -23.08249 1.000 15.35617 164 TYR A N 1
ATOM 1323 C CA . TYR A 1 184 ? -9.91692 -15.21266 -23.28819 1.000 15.41028 164 TYR A CA 1
ATOM 1324 C C . TYR A 1 184 ? -9.11511 -16.17311 -22.43347 1.000 15.06308 164 TYR A C 1
ATOM 1325 O O . TYR A 1 184 ? -7.90957 -15.99666 -22.27350 1.000 17.21010 164 TYR A O 1
ATOM 1334 N N . THR A 1 185 ? -9.76588 -17.19455 -21.89950 1.000 15.25434 165 THR A N 1
ATOM 1335 C CA . THR A 1 185 ? -9.07804 -18.18523 -21.09510 1.000 15.35607 165 THR A CA 1
ATOM 1336 C C . THR A 1 185 ? -9.05470 -19.53786 -21.78717 1.000 16.16014 165 THR A C 1
ATOM 1337 O O . THR A 1 185 ? -9.94973 -19.87747 -22.57269 1.000 18.13884 165 THR A O 1
ATOM 1341 N N . VAL A 1 186 ? -8.03290 -20.33208 -21.45501 1.000 15.09342 166 VAL A N 1
ATOM 1342 C CA . VAL A 1 186 ? -7.91769 -21.69293 -21.96344 1.000 14.87050 166 VAL A CA 1
ATOM 1343 C C . VAL A 1 186 ? -7.17699 -22.49557 -20.90491 1.000 14.74756 166 VAL A C 1
ATOM 1344 O O . VAL A 1 186 ? -6.38274 -21.94972 -20.13462 1.000 16.81854 166 VAL A O 1
ATOM 1348 N N . ASP A 1 187 ? -7.44808 -23.79127 -20.83972 1.000 16.55595 167 ASP A N 1
ATOM 1349 C CA . ASP A 1 187 ? -6.84408 -24.57579 -19.76999 1.000 18.05897 167 ASP A CA 1
ATOM 1350 C C . ASP A 1 187 ? -5.32466 -24.63470 -19.91032 1.000 17.90168 167 ASP A C 1
ATOM 1351 O O . ASP A 1 187 ? -4.60720 -24.70333 -18.90130 1.000 19.56605 167 ASP A O 1
ATOM 1356 N N . TRP A 1 188 ? -4.82265 -24.63739 -21.14111 1.000 18.23507 168 TRP A N 1
ATOM 1357 C CA . TRP A 1 188 ? -3.42419 -24.89918 -21.44696 1.000 17.59318 168 TRP A CA 1
ATOM 1358 C C . TRP A 1 188 ? -3.22796 -24.58427 -22.92005 1.000 17.72957 168 TRP A C 1
ATOM 1359 O O . TRP A 1 188 ? -4.16973 -24.72143 -23.70643 1.000 18.73623 168 TRP A O 1
ATOM 1370 N N . VAL A 1 189 ? -2.01958 -24.15693 -23.29725 1.000 16.29221 169 VAL A N 1
ATOM 1371 C CA . VAL A 1 189 ? -1.68936 -23.95264 -24.70551 1.000 15.71838 169 VAL A CA 1
ATOM 1372 C C . VAL A 1 189 ? -0.60022 -24.95813 -25.08095 1.000 16.00776 169 VAL A C 1
ATOM 1373 O O . VAL A 1 189 ? 0.54193 -24.82231 -24.62261 1.000 17.73877 169 VAL A O 1
ATOM 1377 N N . PRO A 1 190 ? -0.89028 -25.95492 -25.91678 1.000 17.51267 170 PRO A N 1
ATOM 1378 C CA . PRO A 1 190 ? 0.16147 -26.88600 -26.33966 1.000 18.79108 170 PRO A CA 1
ATOM 1379 C C . PRO A 1 190 ? 1.24100 -26.14888 -27.10241 1.000 17.96175 170 PRO A C 1
ATOM 1380 O O . PRO A 1 190 ? 0.96007 -25.18553 -27.84343 1.000 18.03539 170 PRO A O 1
ATOM 1384 N N . PRO A 1 191 ? 2.49330 -26.58217 -26.97252 1.000 20.12018 171 PRO A N 1
ATOM 1385 C CA . PRO A 1 191 ? 3.56460 -25.85770 -27.66867 1.000 21.79899 171 PRO A CA 1
ATOM 1386 C C . PRO A 1 191 ? 3.36103 -25.81042 -29.17664 1.000 21.65461 171 PRO A C 1
ATOM 1387 O O . PRO A 1 191 ? 3.74759 -24.82622 -29.81784 1.000 23.70219 171 PRO A O 1
ATOM 1391 N N . GLU A 1 192 ? 2.70311 -26.81656 -29.75707 1.000 21.81067 172 GLU A N 1
ATOM 1392 C CA . GLU A 1 192 ? 2.48857 -26.82285 -31.19725 1.000 21.70657 172 GLU A CA 1
ATOM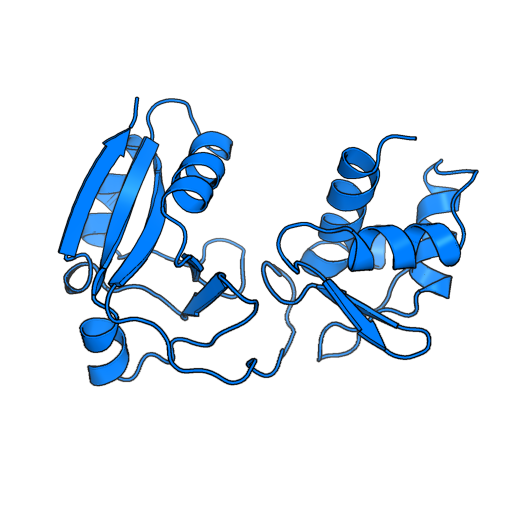 1393 C C . GLU A 1 192 ? 1.49060 -25.76552 -31.65297 1.000 21.00562 172 GLU A C 1
ATOM 1394 O O . GLU A 1 192 ? 1.41457 -25.47832 -32.84854 1.000 22.00503 172 GLU A O 1
ATOM 1400 N N . CYS A 1 193 ? 0.72302 -25.18557 -30.74280 1.000 18.44748 173 CYS A N 1
ATOM 1401 C CA . CYS A 1 193 ? -0.20500 -24.11820 -31.09442 1.000 18.08960 173 CYS A CA 1
ATOM 1402 C C . CYS A 1 193 ? 0.40419 -22.73362 -30.97120 1.000 17.63849 173 CYS A C 1
ATOM 1403 O O . CYS A 1 193 ? -0.31675 -21.74087 -31.12881 1.000 19.09917 173 CYS A O 1
ATOM 1406 N N . ILE A 1 194 ? 1.69883 -22.63257 -30.68050 1.000 17.40857 174 ILE A N 1
ATOM 1407 C CA . ILE A 1 194 ? 2.38978 -21.34130 -30.69706 1.000 17.36419 174 ILE A CA 1
ATOM 1408 C C . ILE A 1 194 ? 2.87501 -21.10943 -32.12479 1.000 19.63090 174 ILE A C 1
ATOM 1409 O O . ILE A 1 194 ? 3.77244 -21.80747 -32.61190 1.000 22.80704 174 ILE A O 1
ATOM 1414 N N . ALA A 1 195 ? 2.24540 -20.15234 -32.80681 1.000 18.90448 175 ALA A N 1
ATOM 1415 C CA . ALA A 1 195 ? 2.51543 -19.89780 -34.21536 1.000 19.93115 175 ALA A CA 1
ATOM 1416 C C . ALA A 1 195 ? 3.78039 -19.07573 -34.43131 1.000 20.99101 175 ALA A C 1
ATOM 1417 O O . ALA A 1 195 ? 4.45572 -19.25889 -35.44469 1.000 23.89147 175 ALA A O 1
ATOM 1419 N N . GLU A 1 196 ? 4.11389 -18.18171 -33.50727 1.000 21.53849 176 GLU A N 1
ATOM 1420 C CA . GLU A 1 196 ? 5.18195 -17.21280 -33.71358 1.000 22.17483 176 GLU A CA 1
ATOM 1421 C C . GLU A 1 196 ? 5.53644 -16.59908 -32.37524 1.000 21.10302 176 GLU A C 1
ATOM 1422 O O . GLU A 1 196 ? 4.69366 -16.51721 -31.47716 1.000 20.27661 176 GLU A O 1
ATOM 1428 N N . VAL A 1 197 ? 6.78468 -16.15682 -32.25522 1.000 21.65388 177 VAL A N 1
ATOM 1429 C CA . VAL A 1 197 ? 7.27165 -15.43320 -31.08796 1.000 22.98826 177 VAL A CA 1
ATOM 1430 C C . VAL A 1 197 ? 7.74397 -14.06699 -31.57311 1.000 25.55136 177 VAL A C 1
ATOM 1431 O O . VAL A 1 197 ? 8.52731 -13.98485 -32.52206 1.000 28.74690 177 VAL A O 1
ATOM 1435 N N . ARG A 1 198 ? 7.26054 -13.00424 -30.93510 1.000 25.43334 178 ARG A N 1
ATOM 1436 C CA . ARG A 1 198 ? 7.68670 -11.63845 -31.22404 1.000 27.71074 178 ARG A CA 1
ATOM 1437 C C . ARG A 1 198 ? 8.4489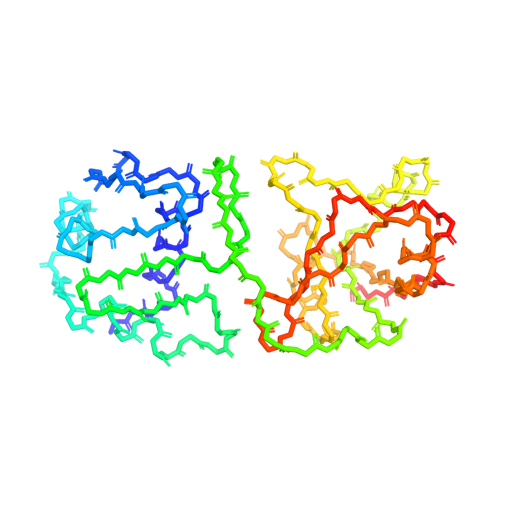0 -11.07515 -30.02981 1.000 31.27095 178 ARG A C 1
ATOM 1438 O O . ARG A 1 198 ? 8.02326 -11.22129 -28.88807 1.000 30.80951 178 ARG A O 1
ATOM 1446 N N . ARG A 1 199 ? 9.57690 -10.44036 -30.29486 1.000 36.25801 179 ARG A N 1
ATOM 1447 C CA . ARG A 1 199 ? 10.46049 -9.95300 -29.24815 1.000 42.84713 179 ARG A CA 1
ATOM 1448 C C . ARG A 1 199 ? 10.15030 -8.49454 -28.94619 1.000 47.41614 179 ARG A C 1
ATOM 1449 O O . ARG A 1 199 ? 9.94243 -7.69289 -29.86352 1.000 48.58419 179 ARG A O 1
ATOM 1457 N N . GLU A 1 200 ? 10.13562 -8.14445 -27.65534 1.000 48.94701 180 GLU A N 1
ATOM 1458 C CA . GLU A 1 200 ? 9.99365 -6.74984 -27.23117 1.000 50.82325 180 GLU A CA 1
ATOM 1459 C C . GLU A 1 200 ? 10.95958 -6.49616 -26.07967 1.000 47.55709 180 GLU A C 1
ATOM 1460 O O . GLU A 1 200 ? 10.72327 -6.96929 -24.96289 1.000 49.45557 180 GLU A O 1
ATOM 1466 N N . SER A 1 201 ? 12.02072 -5.72823 -26.32453 0.713 41.86380 181 SER A N 1
ATOM 1467 C CA . SER A 1 201 ? 12.98360 -5.42288 -25.25753 0.713 38.98383 181 SER A CA 1
ATOM 1468 C C . SER A 1 201 ? 12.84870 -3.99817 -24.72036 0.713 35.59210 181 SER A C 1
ATOM 1469 O O . SER A 1 201 ? 12.74453 -3.04208 -25.48629 0.713 33.99631 181 SER A O 1
#

Radius of gyration: 17.17 Å; Cα contacts (8 Å, |Δi|>4): 363; chains: 1; bounding box: 41×40×43 Å

Organism: Aeropyrum pernix (strain ATCC 700893 / DSM 11879 / JCM 9820 / NBRC 100138 / K1) (NCBI:txid272557)

Solvent-accessible surface area: 10346 Å² total; per-residue (Å²): 168,126,103,69,153,4,8,148,30,0,11,8,0,0,26,60,70,17,57,207,47,60,5,211,37,57,178,74,0,10,0,113,4,71,62,0,6,98,6,0,84,176,59,58,51,79,73,0,87,103,209,57,0,40,13,6,11,124,123,13,108,43,32,49,16,56,52,125,151,32,20,0,6,0,8,21,3,6,38,41,119,20,95,23,92,61,59,119,51,139,26,39,108,60,0,38,34,6,14,15,59,126,35,14,92,104,17,77,131,137,2,4,108,123,59,216,89,53,54,4,41,2,14,45,26,54,133,34,1,14,53,41,0,137,158,138,23,135,90,1,0,0,0,13,0,53,3,88,23,0,106,190,130,62,29,159,13,44,59,8,4,159,27,12,9,5,0,78,74,0,0,38,118,0,24,65,82,38,90,137,49,119

InterPro domains:
  IPR002745 Phosphotransferase KptA/Tpt1 [PF01885] (36-198)
  IPR002745 Phosphotransferase KptA/Tpt1 [PTHR12684] (35-208)
  IPR022928 RNA 2'-phosphotransferase KptA, putative [MF_00299] (35-208)
  IPR042080 RNA 2'-phosphotransferase, N-terminal domain [G3DSA:1.10.10.970] (35-107)
  IPR042081 RNA 2'-phosphotransferase, C-terminal domain [G3DSA:3.20.170.30] (127-220)

Secondary structure (DSSP, 8-state):
--HHHHHHHHHHHHHT-GGGGT----TT--EEHHHHHHHHHHTT-TT--HHHHHHHHHH-TT--EEEETTEEEESS--SS----PPPSSPPPSEEEEEEEGGGHHHHHHH-B--TTSSSEEEES-HHHHHHHHHTT-SSEEEEEEEHHHHHHTT---EE-SSSEEEES-B-GGGEEEEEEE-

Nearest PDB structures (foldseek):
  1wfx-assembly1_A  TM=9.919E-01  e=4.157E-35  Aeropyrum pernix
  8tfz-assembly1_B  TM=9.347E-01  e=9.902E-23  Pyrococcus horikoshii OT3
  8tkb-assembly1_A  TM=9.072E-01  e=1.192E-22  Pyrococcus horikoshii OT3
  6ede-assembly1_A  TM=9.293E-01  e=2.890E-17  Acetivibrio thermocellus ATCC 27405
  6e3a-assembly1_A  TM=9.056E-01  e=1.764E-17  Acetivibrio thermocellus ATCC 27405